Protein AF-A0AAF0E4D0-F1 (afdb_monomer)

Structure (mmCIF, N/CA/C/O backbone):
data_AF-A0AAF0E4D0-F1
#
_entry.id   AF-A0AAF0E4D0-F1
#
loop_
_atom_site.group_PDB
_atom_site.id
_atom_site.type_symbol
_atom_site.label_atom_id
_atom_site.label_alt_id
_atom_site.label_comp_id
_atom_site.label_asym_id
_atom_site.label_entity_id
_atom_site.label_seq_id
_atom_site.pdbx_PDB_ins_code
_atom_site.Cartn_x
_atom_site.Cartn_y
_atom_site.Cartn_z
_atom_site.occupancy
_atom_site.B_iso_or_equiv
_atom_site.auth_seq_id
_atom_site.auth_comp_id
_atom_site.auth_asym_id
_atom_site.auth_atom_id
_atom_site.pdbx_PDB_model_num
ATOM 1 N N . MET A 1 1 ? 5.488 11.314 -2.718 1.00 87.06 1 MET A N 1
ATOM 2 C CA . MET A 1 1 ? 5.970 10.887 -4.043 1.00 87.06 1 MET A CA 1
ATOM 3 C C . MET A 1 1 ? 6.006 12.064 -5.004 1.00 87.06 1 MET A C 1
ATOM 5 O O . MET A 1 1 ? 7.105 12.526 -5.217 1.00 87.06 1 MET A O 1
ATOM 9 N N . ILE A 1 2 ? 4.874 12.606 -5.485 1.00 88.94 2 ILE A N 1
ATOM 10 C CA . ILE A 1 2 ? 4.859 13.725 -6.463 1.00 88.94 2 ILE A CA 1
ATOM 11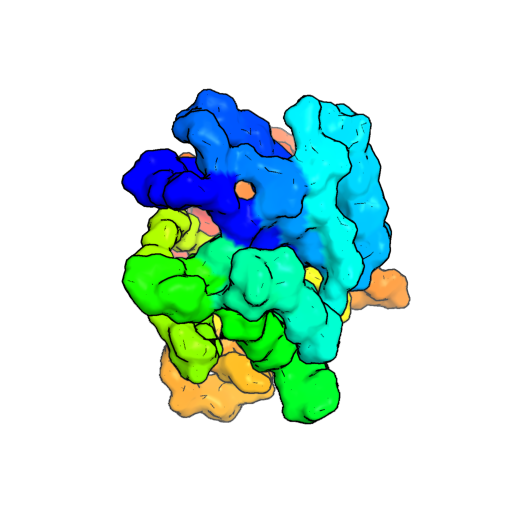 C C . ILE A 1 2 ? 5.767 14.893 -6.048 1.00 88.94 2 ILE A C 1
ATOM 13 O O . ILE A 1 2 ? 6.696 15.193 -6.776 1.00 88.94 2 ILE A O 1
ATOM 17 N N . ALA A 1 3 ? 5.558 15.479 -4.861 1.00 85.44 3 ALA A N 1
ATOM 18 C CA . ALA A 1 3 ? 6.371 16.607 -4.385 1.00 85.44 3 ALA A CA 1
ATOM 19 C C . ALA A 1 3 ? 7.882 16.310 -4.404 1.00 85.44 3 ALA A C 1
ATOM 21 O O . ALA A 1 3 ? 8.651 17.084 -4.946 1.00 85.44 3 ALA A O 1
ATOM 22 N N . TYR A 1 4 ? 8.282 15.133 -3.913 1.00 87.88 4 TYR A N 1
ATOM 23 C CA . TYR A 1 4 ? 9.683 14.711 -3.941 1.00 87.88 4 TYR A CA 1
ATOM 24 C C . TYR A 1 4 ? 10.212 14.507 -5.367 1.00 87.88 4 TYR A C 1
ATOM 26 O O . TYR A 1 4 ? 11.358 14.820 -5.633 1.00 87.88 4 TYR A O 1
ATOM 34 N N . LEU A 1 5 ? 9.402 13.977 -6.293 1.00 90.19 5 LEU A N 1
ATOM 35 C CA . LEU A 1 5 ? 9.815 13.837 -7.695 1.00 90.19 5 LEU A CA 1
ATOM 36 C C . LEU A 1 5 ? 10.023 15.199 -8.363 1.00 90.19 5 LEU A C 1
ATOM 38 O O . LEU A 1 5 ? 10.951 15.333 -9.148 1.00 90.19 5 LEU A O 1
ATOM 42 N N . VAL A 1 6 ? 9.176 16.185 -8.059 1.00 89.12 6 VAL A N 1
ATOM 43 C CA . VAL A 1 6 ? 9.329 17.559 -8.560 1.00 89.12 6 VAL A CA 1
ATOM 44 C C . VAL A 1 6 ? 10.619 18.169 -8.013 1.00 89.12 6 VAL A C 1
ATOM 46 O O . VAL A 1 6 ? 11.460 18.575 -8.804 1.00 89.12 6 VAL A O 1
ATOM 49 N N . GLU A 1 7 ? 10.827 18.121 -6.693 1.00 87.31 7 GLU A N 1
ATOM 50 C CA . GLU A 1 7 ? 12.069 18.581 -6.049 1.00 87.31 7 GLU A CA 1
ATOM 51 C C . GLU A 1 7 ? 13.303 17.881 -6.645 1.00 87.31 7 GLU A C 1
ATOM 53 O O . GLU A 1 7 ? 14.265 18.534 -7.034 1.00 87.31 7 GLU A O 1
ATOM 58 N N . PHE A 1 8 ? 13.253 16.557 -6.815 1.00 89.06 8 PHE A N 1
ATOM 59 C CA . PHE A 1 8 ? 14.342 15.771 -7.398 1.00 89.06 8 PHE A CA 1
ATOM 60 C C . PHE A 1 8 ? 14.678 16.190 -8.839 1.00 89.06 8 PHE A C 1
ATOM 62 O O . PHE A 1 8 ? 15.848 16.334 -9.187 1.00 89.06 8 PHE A O 1
ATOM 69 N N . LEU A 1 9 ? 13.662 16.398 -9.683 1.00 90.00 9 LEU A N 1
ATOM 70 C CA . LEU A 1 9 ? 13.853 16.827 -11.073 1.00 90.00 9 LEU A CA 1
ATOM 71 C C . LEU A 1 9 ? 14.333 18.280 -11.187 1.00 90.00 9 LEU A C 1
ATOM 73 O O . LEU A 1 9 ? 14.947 18.636 -12.194 1.00 90.00 9 LEU A O 1
ATOM 77 N N . GLU A 1 10 ? 14.040 19.113 -10.189 1.00 87.31 10 GLU A N 1
ATOM 78 C CA . GLU A 1 10 ? 14.533 20.486 -10.099 1.00 87.31 10 GLU A CA 1
ATOM 79 C C . GLU A 1 10 ? 15.998 20.534 -9.636 1.00 87.31 10 GLU A C 1
ATOM 81 O O . GLU A 1 10 ? 16.810 21.239 -10.238 1.00 87.31 10 GLU A O 1
ATOM 86 N N . GLU A 1 11 ? 16.349 19.768 -8.598 1.00 86.25 11 GLU A N 1
ATOM 87 C CA . GLU A 1 11 ? 17.686 19.759 -7.991 1.00 86.25 11 GLU A CA 1
ATOM 88 C C . GLU A 1 11 ? 18.736 19.027 -8.844 1.00 86.25 11 GLU A C 1
ATOM 90 O O . GLU A 1 11 ? 19.881 19.479 -8.924 1.00 86.25 11 GLU A O 1
ATOM 95 N N . ASP A 1 12 ? 18.359 17.925 -9.505 1.00 81.81 12 ASP A N 1
ATOM 96 C CA . ASP A 1 12 ? 19.233 17.136 -10.384 1.00 81.81 12 ASP A CA 1
ATOM 97 C C . ASP A 1 12 ? 18.627 16.988 -11.796 1.00 81.81 12 ASP A C 1
ATOM 99 O O . ASP A 1 12 ? 18.133 15.919 -12.183 1.00 81.81 12 ASP A O 1
ATOM 103 N N . PRO A 1 13 ? 18.655 18.048 -12.624 1.00 82.31 13 PRO A N 1
ATOM 104 C CA . PRO A 1 13 ? 18.040 18.011 -13.941 1.00 82.31 13 PRO A CA 1
ATOM 105 C C . PRO A 1 13 ? 18.711 16.980 -14.861 1.00 82.31 13 PRO A C 1
ATOM 107 O O . PRO A 1 13 ? 19.935 16.798 -14.904 1.00 82.31 13 PRO A O 1
ATOM 110 N N . PHE A 1 14 ? 17.894 16.284 -15.648 1.00 87.19 14 PHE A N 1
ATOM 111 C CA . PHE A 1 14 ? 18.386 15.419 -16.716 1.00 87.19 14 PHE A CA 1
ATOM 112 C C . PHE A 1 14 ? 18.788 16.243 -17.942 1.00 87.19 14 PHE A C 1
ATOM 114 O O . PHE A 1 14 ? 18.183 17.266 -18.248 1.00 87.19 14 PHE A O 1
ATOM 121 N N . GLN A 1 15 ? 19.801 15.780 -18.687 1.00 85.25 15 GLN A N 1
ATOM 122 C CA . GLN A 1 15 ? 20.192 16.420 -19.957 1.00 85.25 15 GLN A CA 1
ATOM 123 C C . GLN A 1 15 ? 19.061 16.388 -21.000 1.00 85.25 15 GLN A C 1
ATOM 125 O O . GLN A 1 15 ? 19.011 17.230 -21.892 1.00 85.25 15 GLN A O 1
ATOM 130 N N . GLN A 1 16 ? 18.179 15.395 -20.901 1.00 88.50 16 GLN A N 1
ATOM 131 C CA . GLN A 1 16 ? 16.930 15.264 -21.647 1.00 88.50 16 GLN A CA 1
ATOM 132 C C . GLN A 1 16 ? 15.857 14.767 -20.683 1.00 88.50 16 GLN A C 1
ATOM 134 O O . GLN A 1 16 ? 16.208 14.051 -19.749 1.00 88.50 16 GLN A O 1
ATOM 139 N N . ALA A 1 17 ? 14.579 15.057 -20.937 1.00 92.50 17 ALA A N 1
ATOM 140 C CA . ALA A 1 17 ? 13.484 14.549 -20.112 1.00 92.50 17 ALA A CA 1
ATOM 141 C C . ALA A 1 17 ? 13.640 13.036 -19.822 1.00 92.50 17 ALA A C 1
ATOM 143 O O . ALA A 1 17 ? 13.844 12.256 -20.761 1.00 92.50 17 ALA A O 1
ATOM 144 N N . PRO A 1 18 ? 13.574 12.596 -18.556 1.00 95.38 18 PRO A N 1
ATOM 145 C CA . PRO A 1 18 ? 13.736 11.190 -18.212 1.00 95.38 18 PRO A CA 1
ATOM 146 C C . PRO A 1 18 ? 12.533 10.361 -18.673 1.00 95.38 18 PRO A C 1
ATOM 148 O O . PRO A 1 18 ? 11.410 10.861 -18.767 1.00 95.38 18 PRO A O 1
ATOM 151 N N . TYR A 1 19 ? 12.754 9.069 -18.912 1.00 97.50 19 TYR A N 1
ATOM 152 C CA . TYR A 1 19 ? 11.667 8.098 -19.045 1.00 97.50 19 TYR A CA 1
ATOM 153 C C . TYR A 1 19 ? 11.135 7.717 -17.662 1.00 97.50 19 TYR A C 1
ATOM 155 O O . TYR A 1 19 ? 11.867 7.144 -16.850 1.00 97.50 19 TYR A O 1
ATOM 163 N N . VAL A 1 20 ? 9.855 7.999 -17.409 1.00 97.94 20 VAL A N 1
ATOM 164 C CA . VAL A 1 20 ? 9.193 7.750 -16.120 1.00 97.94 20 VAL A CA 1
ATOM 165 C C . VAL A 1 20 ? 8.106 6.692 -16.279 1.00 97.94 20 VAL A C 1
ATOM 167 O O . VAL A 1 20 ? 7.216 6.826 -17.119 1.00 97.94 20 VAL A O 1
ATOM 170 N N . LEU A 1 21 ? 8.159 5.658 -15.441 1.00 98.62 21 LEU A N 1
ATOM 171 C CA . LEU A 1 21 ? 7.219 4.541 -15.426 1.00 98.62 21 LEU A CA 1
ATOM 172 C C . LEU A 1 21 ? 6.425 4.503 -14.114 1.00 98.62 21 LEU A C 1
ATOM 174 O O . LEU A 1 21 ? 7.020 4.371 -13.052 1.00 98.62 21 LEU A O 1
ATOM 178 N N . ASP A 1 22 ? 5.093 4.552 -14.170 1.00 98.50 22 ASP A N 1
ATOM 179 C CA . ASP A 1 22 ? 4.195 4.358 -13.017 1.00 98.50 22 ASP A CA 1
ATOM 180 C C . ASP A 1 22 ? 3.635 2.927 -13.016 1.00 98.50 22 ASP A C 1
ATOM 182 O O . ASP A 1 22 ? 2.825 2.557 -13.874 1.00 98.50 22 ASP A O 1
ATOM 186 N N . LEU A 1 23 ? 4.077 2.111 -12.056 1.00 98.31 23 LEU A N 1
ATOM 187 C CA . LEU A 1 23 ? 3.654 0.721 -11.895 1.00 98.31 23 LEU A CA 1
ATOM 188 C C . LEU A 1 23 ? 2.315 0.645 -11.160 1.00 98.31 23 LEU A C 1
ATOM 190 O O . LEU A 1 23 ? 2.194 1.127 -10.035 1.00 98.31 23 LEU A O 1
ATOM 194 N N . GLY A 1 24 ? 1.328 -0.029 -11.758 1.00 96.06 24 GLY A N 1
ATOM 195 C CA . GLY A 1 24 ? -0.046 -0.088 -11.241 1.00 96.06 24 GLY A CA 1
ATOM 196 C C . GLY A 1 24 ? -0.682 1.298 -11.214 1.00 96.06 24 GLY A C 1
ATOM 197 O O . GLY A 1 24 ? -1.141 1.780 -10.177 1.00 96.06 24 GLY A O 1
ATOM 198 N N . THR A 1 25 ? -0.663 1.957 -12.372 1.00 96.38 25 THR A N 1
ATOM 199 C CA . THR A 1 25 ? -0.999 3.377 -12.507 1.00 96.38 25 THR A CA 1
ATOM 200 C C . THR A 1 25 ? -2.436 3.711 -12.091 1.00 96.38 25 THR A C 1
ATOM 202 O O . THR A 1 25 ? -2.720 4.840 -11.668 1.00 96.38 25 THR A O 1
ATOM 205 N N . GLY A 1 26 ? -3.351 2.734 -12.147 1.00 94.12 26 GLY A N 1
ATOM 206 C CA . GLY A 1 26 ? -4.746 2.882 -11.754 1.00 94.12 26 GLY A CA 1
ATOM 207 C C . GLY A 1 26 ? -5.491 3.890 -12.626 1.00 94.12 26 GLY A C 1
ATOM 208 O O . GLY A 1 26 ? -6.079 3.534 -13.637 1.00 94.12 26 GLY A O 1
ATOM 209 N N . ASN A 1 27 ? -5.501 5.154 -12.208 1.00 93.88 27 ASN A N 1
ATOM 210 C CA . ASN A 1 27 ? -6.178 6.254 -12.900 1.00 93.88 27 ASN A CA 1
ATOM 211 C C . ASN A 1 27 ? -5.209 7.278 -13.519 1.00 93.88 27 ASN A C 1
ATOM 213 O O . ASN A 1 27 ? -5.634 8.385 -13.850 1.00 93.88 27 ASN A O 1
ATOM 217 N N . GLY A 1 28 ? -3.910 6.970 -13.587 1.00 94.81 28 GLY A N 1
ATOM 218 C CA . GLY A 1 28 ? -2.895 7.847 -14.177 1.00 94.81 28 GLY A CA 1
ATOM 219 C C . GLY A 1 28 ? -2.498 9.052 -13.321 1.00 94.81 28 GLY A C 1
ATOM 220 O O . GLY A 1 28 ? -1.678 9.861 -13.744 1.00 94.81 28 GLY A O 1
ATOM 221 N N . HIS A 1 29 ? -3.041 9.194 -12.105 1.00 94.69 29 HIS A N 1
ATOM 222 C CA . HIS A 1 29 ? -2.902 10.420 -11.310 1.00 94.69 29 HIS A CA 1
ATOM 223 C C . HIS A 1 29 ? -1.453 10.852 -11.047 1.00 94.69 29 HIS A C 1
ATOM 225 O O . HIS A 1 29 ? -1.199 12.050 -10.996 1.00 94.69 29 HIS A O 1
ATOM 231 N N . LEU A 1 30 ? -0.514 9.908 -10.877 1.00 95.25 30 LEU A N 1
ATOM 232 C CA . LEU A 1 30 ? 0.892 10.261 -10.632 1.00 95.25 30 LEU A CA 1
ATOM 233 C C . LEU A 1 30 ? 1.475 11.024 -11.824 1.00 95.25 30 LEU A C 1
ATOM 235 O O . LEU A 1 30 ? 2.066 12.082 -11.637 1.00 95.25 30 LEU A O 1
ATOM 239 N N . LEU A 1 31 ? 1.279 10.486 -13.028 1.00 96.38 31 LEU A N 1
ATOM 240 C CA . LEU A 1 31 ? 1.843 11.027 -14.260 1.00 96.38 31 LEU A CA 1
ATOM 241 C C . LEU A 1 31 ? 1.168 12.338 -14.657 1.00 96.38 31 LEU A C 1
ATOM 243 O O . LEU A 1 31 ? 1.858 13.272 -15.045 1.00 96.38 31 LEU A O 1
ATOM 247 N N . PHE A 1 32 ? -0.156 12.441 -14.494 1.00 95.25 32 PHE A N 1
ATOM 248 C CA . PHE A 1 32 ? -0.864 13.701 -14.738 1.00 95.25 32 PHE A CA 1
ATOM 249 C C . PHE A 1 32 ? -0.417 14.800 -13.777 1.00 95.25 32 PHE A C 1
ATOM 251 O O . PHE A 1 32 ? -0.121 15.898 -14.221 1.00 95.25 32 PHE A O 1
ATOM 258 N N . ALA A 1 33 ? -0.288 14.498 -12.482 1.00 93.12 33 ALA A N 1
ATOM 259 C CA . ALA A 1 33 ? 0.174 15.486 -11.512 1.00 93.12 33 ALA A CA 1
ATOM 260 C C . ALA A 1 33 ? 1.634 15.904 -11.753 1.00 93.12 33 ALA A C 1
ATOM 262 O O . ALA A 1 33 ? 1.972 17.067 -11.563 1.00 93.12 33 ALA A O 1
ATOM 263 N N . LEU A 1 34 ? 2.497 14.975 -12.181 1.00 92.56 34 LEU A N 1
ATOM 264 C CA . LEU A 1 34 ? 3.871 15.300 -12.568 1.00 92.56 34 LEU A CA 1
ATOM 265 C C . LEU A 1 34 ? 3.907 16.204 -13.808 1.00 92.56 34 LEU A C 1
ATOM 267 O O . LEU A 1 34 ? 4.723 17.116 -13.877 1.00 92.56 34 LEU A O 1
ATOM 271 N N . LEU A 1 35 ? 3.017 15.961 -14.773 1.00 92.50 35 LEU A N 1
ATOM 272 C CA . LEU A 1 35 ? 2.920 16.776 -15.975 1.00 92.50 35 LEU A CA 1
ATOM 2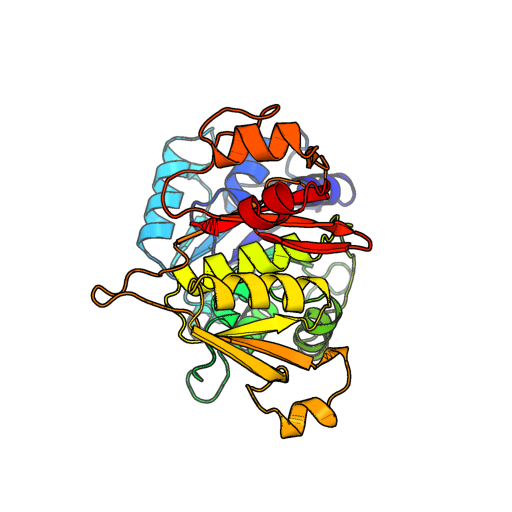73 C C . LEU A 1 35 ? 2.351 18.172 -15.688 1.00 92.50 35 LEU A C 1
ATOM 275 O O . LEU A 1 35 ? 2.853 19.139 -16.241 1.00 92.50 35 LEU A O 1
ATOM 279 N N . GLU A 1 36 ? 1.352 18.286 -14.816 1.00 90.00 36 GLU A N 1
ATOM 280 C CA . GLU A 1 36 ? 0.806 19.569 -14.343 1.00 90.00 36 GLU A CA 1
ATOM 281 C C . GLU A 1 36 ? 1.880 20.381 -13.600 1.00 90.00 36 GLU A C 1
ATOM 283 O O . GLU A 1 36 ? 2.045 21.573 -13.840 1.00 90.00 36 GLU A O 1
ATOM 288 N N . ALA A 1 37 ? 2.700 19.718 -12.777 1.00 87.38 37 ALA A N 1
ATOM 289 C CA . ALA A 1 37 ? 3.812 20.351 -12.068 1.00 87.38 37 ALA A CA 1
ATOM 290 C C . ALA A 1 37 ? 4.982 20.776 -12.980 1.00 87.38 37 ALA A C 1
ATOM 292 O O . ALA A 1 37 ? 5.922 21.412 -12.506 1.00 87.38 37 ALA A O 1
ATOM 293 N N . ARG A 1 38 ? 4.954 20.470 -14.288 1.00 85.25 38 ARG A N 1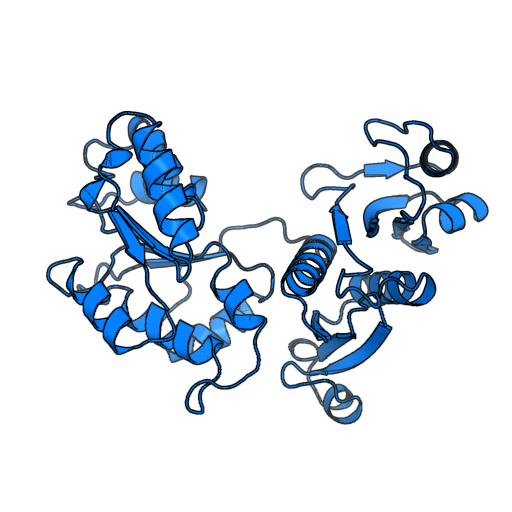
ATOM 294 C CA . ARG A 1 38 ? 6.040 20.844 -15.215 1.00 85.25 38 ARG A CA 1
ATOM 295 C C . ARG A 1 38 ? 6.255 22.354 -15.318 1.00 85.25 38 ARG A C 1
ATOM 297 O O . ARG A 1 38 ? 7.337 22.765 -15.716 1.00 85.25 38 ARG A O 1
ATOM 304 N N . GLU A 1 39 ? 5.239 23.165 -15.011 1.00 83.00 39 GLU A N 1
ATOM 305 C CA . GLU A 1 39 ? 5.347 24.631 -15.016 1.00 83.00 39 GLU A CA 1
ATOM 306 C C . GLU A 1 39 ? 6.300 25.154 -13.932 1.00 83.00 39 GLU A C 1
ATOM 308 O O . GLU A 1 39 ? 6.867 26.235 -14.079 1.00 83.00 39 GLU A O 1
ATOM 313 N N . GLU A 1 40 ? 6.495 24.376 -12.866 1.00 81.25 40 GLU A N 1
ATOM 314 C CA . GLU A 1 40 ? 7.413 24.678 -11.764 1.00 81.25 40 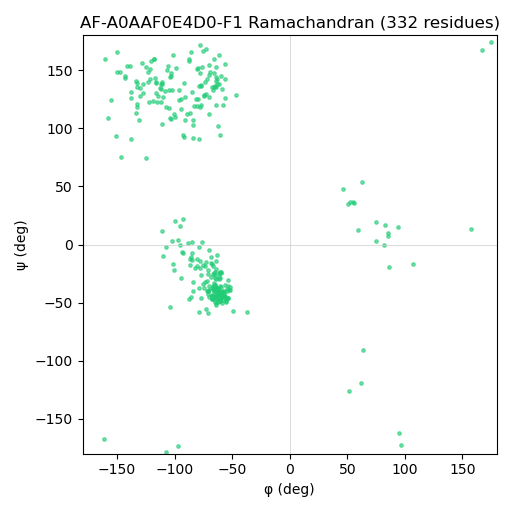GLU A CA 1
ATOM 315 C C . GLU A 1 40 ? 8.849 24.210 -12.069 1.00 81.25 40 GLU A C 1
ATOM 317 O O . GLU A 1 40 ? 9.783 24.585 -11.367 1.00 81.25 40 GLU A O 1
ATOM 322 N N . LEU A 1 41 ? 9.044 23.423 -13.133 1.00 83.94 41 LEU A N 1
ATOM 323 C CA . LEU A 1 41 ? 10.321 22.813 -13.493 1.00 83.94 41 LEU A CA 1
ATOM 324 C C . LEU A 1 41 ? 11.033 23.559 -14.628 1.00 83.94 41 LEU A C 1
ATOM 326 O O . LEU A 1 41 ? 10.451 24.325 -15.400 1.00 83.94 41 LEU A O 1
ATOM 330 N N . SER A 1 42 ? 12.332 23.288 -14.770 1.00 82.25 42 SER A N 1
ATOM 331 C CA . SER A 1 42 ? 13.099 23.768 -15.920 1.00 82.25 42 SER A CA 1
ATOM 332 C C . SER A 1 42 ? 12.521 23.243 -17.246 1.00 82.25 42 SER A C 1
ATOM 334 O O . SER A 1 42 ? 12.006 22.126 -17.340 1.00 82.25 42 SER A O 1
ATOM 336 N N . SER A 1 43 ? 12.590 24.068 -18.296 1.00 82.50 43 SER A N 1
ATOM 337 C CA . SER A 1 43 ? 12.060 23.708 -19.618 1.00 82.50 43 SER A CA 1
ATOM 338 C C . SER A 1 43 ? 12.682 22.403 -20.126 1.00 82.50 43 SER A C 1
ATOM 340 O O . SER A 1 43 ? 13.905 22.286 -20.200 1.00 82.50 43 SER A O 1
ATOM 342 N N . GLY A 1 44 ? 11.838 21.432 -20.487 1.00 83.44 44 GLY A N 1
ATOM 343 C CA . GLY A 1 44 ? 12.270 20.108 -20.945 1.00 83.44 44 GLY A CA 1
ATOM 344 C C . GLY A 1 44 ? 12.543 19.090 -19.831 1.00 83.44 44 GLY A C 1
ATOM 345 O O . GLY A 1 44 ? 13.007 17.995 -20.136 1.00 83.44 44 GLY A O 1
ATOM 346 N N . ALA A 1 45 ? 12.240 19.400 -18.565 1.00 88.50 45 ALA A N 1
ATOM 347 C CA . ALA A 1 45 ? 12.385 18.450 -17.458 1.00 88.50 45 ALA A CA 1
ATOM 348 C C . ALA A 1 45 ? 11.390 17.276 -17.525 1.00 88.50 45 ALA A C 1
ATOM 350 O O . ALA A 1 45 ? 11.690 16.191 -17.035 1.00 88.50 45 ALA A O 1
ATOM 351 N N . VAL A 1 46 ? 10.215 17.476 -18.135 1.00 92.50 46 VAL A N 1
ATOM 352 C CA . VAL A 1 46 ? 9.159 16.459 -18.263 1.00 92.50 46 VAL A CA 1
ATOM 353 C C . VAL A 1 46 ? 8.557 16.503 -19.669 1.00 92.50 46 VAL A C 1
ATOM 355 O O . VAL A 1 46 ? 8.071 17.543 -20.112 1.00 92.50 46 VAL A O 1
ATOM 358 N N . GLU A 1 4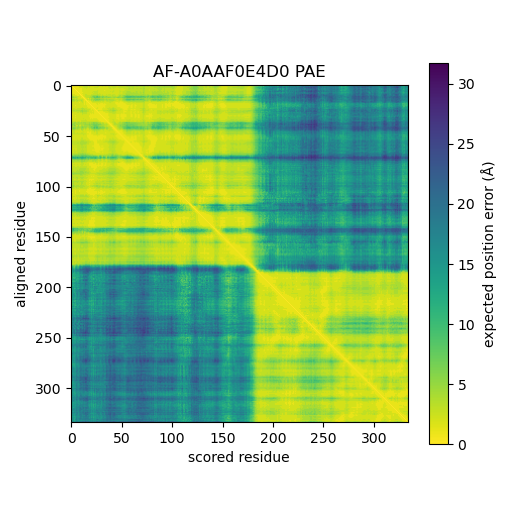7 ? 8.543 15.358 -20.355 1.00 94.19 47 GLU A N 1
ATOM 359 C CA . GLU A 1 47 ? 7.924 15.182 -21.676 1.00 94.19 47 GLU A CA 1
ATOM 360 C C . GLU A 1 47 ? 6.799 14.137 -21.598 1.00 94.19 47 GLU A C 1
ATOM 362 O O . GLU A 1 47 ? 7.079 12.998 -21.212 1.00 94.19 47 GLU A O 1
ATOM 367 N N . PRO A 1 48 ? 5.549 14.459 -21.995 1.00 94.69 48 PRO A N 1
ATOM 368 C CA . PRO A 1 48 ? 4.422 13.528 -21.908 1.00 94.69 48 PRO A CA 1
ATOM 369 C C . PRO A 1 48 ? 4.676 12.159 -22.547 1.00 94.69 48 PRO A C 1
ATOM 371 O O . PRO A 1 48 ? 4.293 11.138 -21.988 1.00 94.69 48 PRO A O 1
ATOM 374 N N . GLN A 1 49 ? 5.358 12.121 -23.695 1.00 94.38 49 GLN A N 1
ATOM 375 C CA . GLN A 1 49 ? 5.596 10.890 -24.455 1.00 94.38 49 GLN A CA 1
ATOM 376 C C . GLN A 1 49 ? 6.625 9.968 -23.784 1.00 94.38 49 GLN A C 1
ATOM 378 O O . GLN A 1 49 ? 6.719 8.794 -24.140 1.00 94.38 49 GLN A O 1
ATOM 383 N N . ARG A 1 50 ? 7.390 10.485 -22.813 1.00 96.69 50 ARG A N 1
ATOM 384 C CA . ARG A 1 50 ? 8.321 9.713 -21.978 1.00 96.69 50 ARG A CA 1
ATOM 385 C C . ARG A 1 50 ? 7.697 9.279 -20.647 1.00 96.69 50 ARG A C 1
ATOM 387 O O . ARG A 1 50 ? 8.355 8.600 -19.861 1.00 96.69 50 ARG A O 1
ATOM 394 N N . LEU A 1 51 ? 6.433 9.634 -20.400 1.00 97.69 51 LEU A N 1
ATOM 395 C CA . LEU A 1 51 ? 5.652 9.175 -19.256 1.00 97.69 51 LEU A CA 1
ATOM 396 C C . LEU A 1 51 ? 4.827 7.952 -19.659 1.00 97.69 51 LEU A C 1
ATOM 398 O O . LEU A 1 51 ? 4.036 8.008 -20.603 1.00 97.69 51 LEU A O 1
ATOM 402 N N . CYS A 1 52 ? 4.980 6.855 -18.921 1.00 98.50 52 CYS A N 1
ATOM 403 C CA . CYS A 1 52 ? 4.236 5.626 -19.157 1.00 98.50 52 CYS A CA 1
ATOM 404 C C . CYS A 1 52 ? 3.595 5.104 -17.875 1.00 98.50 52 CYS A C 1
ATOM 406 O O . CYS A 1 52 ? 4.263 4.933 -16.859 1.00 98.50 52 CYS A O 1
ATOM 408 N N . GLY A 1 53 ? 2.295 4.832 -17.917 1.00 98.44 53 GLY A N 1
ATOM 409 C CA . GLY A 1 53 ? 1.570 4.164 -16.843 1.00 98.44 53 GLY A CA 1
ATOM 410 C C . GLY A 1 53 ? 1.189 2.750 -17.252 1.00 98.44 53 GLY A C 1
ATOM 411 O O . GLY A 1 53 ? 0.628 2.541 -18.330 1.00 98.44 53 GLY A O 1
ATOM 412 N N . VAL A 1 54 ? 1.453 1.775 -16.384 1.00 98.50 54 VAL A N 1
ATOM 413 C CA . VAL A 1 54 ? 1.096 0.374 -16.640 1.00 98.50 54 VAL A CA 1
ATOM 414 C C . VAL A 1 54 ? 0.178 -0.184 -15.571 1.00 98.50 54 VAL A C 1
ATOM 416 O O . VAL A 1 54 ? 0.311 0.137 -14.393 1.00 98.50 54 VAL A O 1
ATOM 419 N N . ASP A 1 55 ? -0.770 -1.022 -15.972 1.00 97.94 55 ASP A N 1
ATOM 420 C CA . ASP A 1 55 ? -1.712 -1.687 -15.072 1.00 97.94 55 ASP A CA 1
ATOM 421 C C . ASP A 1 55 ? -2.128 -3.036 -15.665 1.00 97.94 55 ASP A C 1
ATOM 423 O O . ASP A 1 55 ? -2.207 -3.179 -16.883 1.00 97.94 55 ASP A O 1
ATOM 427 N N . TYR A 1 56 ? -2.422 -4.020 -14.818 1.00 94.94 56 TYR A N 1
ATOM 428 C CA . TYR A 1 56 ? -2.903 -5.326 -15.278 1.00 94.94 56 TYR A CA 1
ATOM 429 C C . TYR A 1 56 ? -4.375 -5.280 -15.719 1.00 94.94 56 TYR A C 1
ATOM 431 O O . TYR A 1 56 ? -4.855 -6.208 -16.362 1.00 94.94 56 TYR A O 1
ATOM 439 N N . SER A 1 57 ? -5.117 -4.243 -15.316 1.00 96.00 57 SER A N 1
ATOM 440 C CA . SER A 1 57 ? -6.543 -4.082 -15.584 1.00 96.00 57 SER A CA 1
ATOM 441 C C . SER A 1 57 ? -6.775 -3.240 -16.846 1.00 96.00 57 SER A C 1
ATOM 443 O O . SER A 1 57 ? -6.495 -2.035 -16.830 1.00 96.00 57 SER A O 1
ATOM 445 N N . PRO A 1 58 ? -7.389 -3.804 -17.907 1.00 96.62 58 PRO A N 1
ATOM 446 C CA . PRO A 1 58 ? -7.770 -3.042 -19.099 1.00 96.62 58 PRO A CA 1
ATOM 447 C C . PRO A 1 58 ? -8.646 -1.828 -18.765 1.00 96.62 58 PRO A C 1
ATOM 449 O O . PRO A 1 58 ? -8.452 -0.742 -19.307 1.00 96.62 58 PRO A O 1
ATOM 452 N N . ALA A 1 59 ? -9.557 -1.977 -17.797 1.00 97.19 59 ALA A N 1
ATOM 453 C CA . ALA A 1 59 ? -10.442 -0.903 -17.354 1.00 97.19 59 ALA A CA 1
ATOM 454 C C . ALA A 1 59 ? -9.680 0.266 -16.700 1.00 97.19 59 ALA A C 1
ATOM 456 O O . ALA A 1 59 ? -10.069 1.421 -16.865 1.00 97.19 59 ALA A O 1
ATOM 457 N N . SER A 1 60 ? -8.585 -0.012 -15.981 1.00 96.19 60 SER A N 1
ATOM 458 C CA . SER A 1 60 ? -7.712 1.028 -15.410 1.00 96.19 60 SER A CA 1
ATOM 459 C C . SER A 1 60 ? -7.013 1.825 -16.517 1.00 96.19 60 SER A C 1
ATOM 461 O O . SER A 1 60 ? -6.925 3.054 -16.463 1.00 96.19 60 SER A O 1
ATOM 463 N N . ILE A 1 61 ? -6.571 1.135 -17.571 1.00 98.12 61 ILE A N 1
ATOM 464 C CA . ILE A 1 61 ? -5.931 1.754 -18.735 1.00 98.12 61 ILE A CA 1
ATOM 465 C C . ILE A 1 61 ? -6.921 2.609 -19.530 1.00 98.12 61 ILE A C 1
ATOM 467 O O . ILE A 1 61 ? -6.603 3.743 -19.891 1.00 98.12 61 ILE A O 1
ATOM 471 N N . GLU A 1 62 ? -8.134 2.111 -19.767 1.00 97.62 62 GLU A N 1
ATOM 472 C CA . GLU A 1 62 ? -9.207 2.881 -20.404 1.00 97.62 62 GLU A CA 1
ATOM 473 C C . GLU A 1 62 ? -9.566 4.131 -19.596 1.00 97.62 62 GLU A C 1
ATOM 475 O O . GLU A 1 62 ? -9.643 5.225 -20.159 1.00 97.62 62 GLU A O 1
ATOM 480 N N . LEU A 1 63 ? -9.715 3.993 -18.274 1.00 96.81 63 LEU A N 1
ATOM 481 C CA . LEU A 1 63 ? -9.972 5.116 -17.376 1.00 96.81 63 LEU A CA 1
ATOM 482 C C . LEU A 1 63 ? -8.854 6.161 -17.440 1.00 96.81 63 LEU A C 1
ATOM 484 O O . LEU A 1 63 ? -9.141 7.351 -17.549 1.00 96.81 63 LEU A O 1
ATOM 488 N N . SER A 1 64 ? -7.592 5.732 -17.396 1.00 97.12 64 SER A N 1
ATOM 489 C CA . SER A 1 64 ? -6.443 6.641 -17.455 1.00 97.12 64 SER A CA 1
ATOM 490 C C . SER A 1 64 ? -6.420 7.424 -18.771 1.00 97.12 64 SER A C 1
ATOM 492 O O . SER A 1 64 ? -6.300 8.647 -18.752 1.00 97.12 64 SER A O 1
ATOM 494 N N . ARG A 1 65 ? -6.650 6.758 -19.912 1.00 96.94 65 ARG A N 1
ATOM 495 C CA . ARG A 1 65 ? -6.751 7.425 -21.224 1.00 96.94 65 ARG A CA 1
ATOM 496 C C . ARG A 1 65 ? -7.931 8.398 -21.296 1.00 96.94 65 ARG A C 1
ATOM 498 O O . ARG A 1 65 ? -7.780 9.498 -21.819 1.00 96.94 65 ARG A O 1
ATOM 505 N N . ALA A 1 66 ? -9.089 8.020 -20.755 1.00 96.19 66 ALA A N 1
ATOM 506 C CA . ALA A 1 66 ? -10.270 8.880 -20.722 1.00 96.19 66 ALA A CA 1
ATOM 507 C C . ALA A 1 66 ? -10.050 10.138 -19.866 1.00 96.19 66 ALA A C 1
ATOM 509 O O . ALA A 1 66 ? -10.465 11.223 -20.267 1.00 96.19 66 ALA A O 1
ATOM 510 N N . ILE A 1 67 ? -9.371 10.006 -18.720 1.00 95.12 67 ILE A N 1
ATOM 511 C CA . ILE A 1 67 ? -8.971 11.147 -17.885 1.00 95.12 67 ILE A CA 1
ATOM 512 C C . ILE A 1 67 ? -7.982 12.031 -18.646 1.00 95.12 67 ILE A C 1
ATOM 514 O O . ILE A 1 67 ? -8.183 13.240 -18.689 1.00 95.12 67 ILE A O 1
ATOM 518 N N . GLY A 1 68 ? -6.959 11.444 -19.279 1.00 94.31 68 GLY A N 1
ATOM 519 C CA . GLY A 1 68 ? -5.961 12.190 -20.050 1.00 94.31 68 GLY A CA 1
ATOM 520 C C . GLY A 1 68 ? -6.582 13.041 -21.160 1.00 94.31 68 GLY A C 1
ATOM 521 O O . GLY A 1 68 ? -6.243 14.209 -21.290 1.00 94.31 68 GLY A O 1
ATOM 522 N N . ALA A 1 69 ? -7.573 12.505 -21.880 1.00 93.44 69 ALA A N 1
ATOM 523 C CA . ALA A 1 69 ? -8.298 13.223 -22.933 1.00 93.44 69 ALA A CA 1
ATOM 524 C C . ALA A 1 69 ? -9.188 14.381 -22.432 1.00 93.44 69 ALA A C 1
ATOM 526 O O . ALA A 1 69 ? -9.647 15.192 -23.234 1.00 93.44 69 ALA A O 1
ATOM 527 N N . GLN A 1 70 ? -9.485 14.434 -21.130 1.00 91.50 70 GLN A N 1
ATOM 528 C CA . GLN A 1 70 ? -10.323 15.466 -20.503 1.00 91.50 70 GLN A CA 1
ATOM 529 C C . GLN A 1 70 ? -9.520 16.454 -19.642 1.00 91.50 70 GLN A C 1
ATOM 531 O O . GLN A 1 70 ? -10.115 17.365 -19.062 1.00 91.50 70 GLN A O 1
ATOM 536 N N . ARG A 1 71 ? -8.202 16.257 -19.512 1.00 88.56 71 ARG A N 1
ATOM 537 C CA . ARG A 1 71 ? -7.299 17.104 -18.721 1.00 88.56 71 ARG A CA 1
ATOM 538 C C . ARG A 1 71 ? -6.582 18.145 -19.588 1.00 88.56 71 ARG A C 1
ATOM 540 O O . ARG A 1 71 ? -6.933 18.355 -20.745 1.00 88.56 71 ARG A O 1
ATOM 547 N N . GLU A 1 72 ? -5.647 18.859 -18.968 1.00 78.50 72 GLU A N 1
ATOM 548 C CA . GLU A 1 72 ? -4.836 19.917 -19.567 1.00 78.50 72 GLU A CA 1
ATOM 549 C C . GLU A 1 72 ? -3.962 19.428 -20.734 1.00 78.50 72 GLU A C 1
ATOM 551 O O . GLU A 1 72 ? -3.706 18.232 -20.898 1.00 78.50 72 GLU A O 1
ATOM 556 N N . GLU A 1 73 ? -3.485 20.384 -21.535 1.00 78.38 73 GLU A N 1
ATOM 557 C CA . GLU A 1 73 ? -2.750 20.149 -22.780 1.00 78.38 73 GLU A CA 1
ATOM 558 C C . GLU A 1 73 ? -1.480 1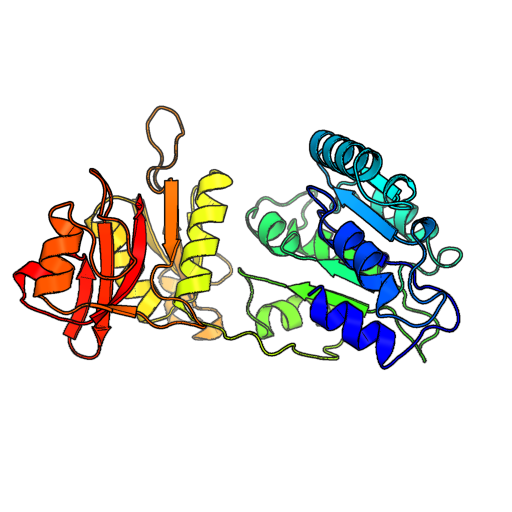9.303 -22.573 1.00 78.38 73 GLU A C 1
ATOM 560 O O . GLU A 1 73 ? -0.544 19.685 -21.859 1.00 78.38 73 GLU A O 1
ATOM 565 N N . GLY A 1 74 ? -1.433 18.150 -23.245 1.00 83.69 74 GLY A N 1
ATOM 566 C CA . GLY A 1 74 ? -0.338 17.186 -23.189 1.00 83.69 74 GLY A CA 1
ATOM 567 C C . GLY A 1 74 ? -0.671 15.920 -22.399 1.00 83.69 74 GLY A C 1
ATOM 568 O O . GLY A 1 74 ? 0.017 14.915 -22.577 1.00 83.69 74 GLY A O 1
ATOM 569 N N . CYS A 1 75 ? -1.722 15.909 -21.571 1.00 90.38 75 CYS A N 1
ATOM 570 C CA . CYS A 1 75 ? -2.127 14.712 -20.821 1.00 90.38 75 CYS A CA 1
ATOM 571 C C . CYS A 1 75 ? -2.569 13.562 -21.740 1.00 90.38 75 CYS A C 1
ATOM 573 O O . CYS A 1 75 ? -2.382 12.391 -21.412 1.00 90.38 75 CYS A O 1
ATOM 575 N N . GLU A 1 76 ? -3.118 13.877 -22.910 1.00 92.12 76 GLU A N 1
ATOM 576 C CA . GLU A 1 76 ? -3.511 12.919 -23.944 1.00 92.12 76 GLU A CA 1
ATOM 577 C C . GLU A 1 76 ? -2.321 12.196 -24.596 1.00 92.12 76 GLU A C 1
ATOM 579 O O . GLU A 1 76 ? -2.504 11.160 -25.235 1.00 92.12 76 GLU A O 1
ATOM 584 N N . GLN A 1 77 ? -1.108 12.730 -24.426 1.00 94.75 77 GLN A N 1
ATOM 585 C CA . GLN A 1 77 ? 0.130 12.185 -24.986 1.00 94.75 77 GLN A CA 1
ATOM 586 C C . GLN A 1 77 ? 0.863 11.251 -24.012 1.00 94.75 77 GLN A C 1
ATOM 588 O O . GLN A 1 77 ? 1.837 10.610 -24.408 1.00 94.75 77 GLN A O 1
ATOM 593 N N . VAL A 1 78 ? 0.391 11.145 -22.762 1.00 97.12 78 VAL A N 1
ATOM 594 C CA . VAL A 1 78 ? 0.900 10.175 -21.784 1.00 97.12 78 VAL A CA 1
ATOM 595 C C . VAL A 1 78 ? 0.558 8.760 -22.240 1.00 97.12 78 VAL A C 1
ATOM 597 O O . VAL A 1 78 ? -0.577 8.451 -22.616 1.00 97.12 78 VAL A O 1
ATOM 600 N N . VAL A 1 79 ? 1.547 7.872 -22.193 1.00 98.00 79 VAL A N 1
ATOM 601 C CA . VAL A 1 79 ? 1.403 6.498 -22.667 1.00 98.00 79 VAL A CA 1
ATOM 602 C C . VAL A 1 79 ? 0.796 5.635 -21.561 1.00 98.00 79 VAL A C 1
ATOM 604 O O . VAL A 1 79 ? 1.265 5.631 -20.430 1.00 98.00 79 VAL A O 1
ATOM 607 N N . PHE A 1 80 ? -0.234 4.852 -21.884 1.00 98.31 80 PHE A N 1
ATOM 608 C CA . PHE A 1 80 ? -0.815 3.879 -20.953 1.00 98.31 80 PHE A CA 1
ATOM 609 C C . PHE A 1 80 ? -0.883 2.496 -21.593 1.00 98.31 80 PHE A C 1
ATOM 611 O O . PHE A 1 80 ? -1.389 2.374 -22.715 1.00 98.31 80 PHE A O 1
ATOM 618 N N . LYS A 1 81 ? -0.394 1.460 -20.901 1.00 98.12 81 LYS A N 1
ATOM 619 C CA . LYS A 1 81 ? -0.309 0.085 -21.424 1.00 98.12 81 LYS A CA 1
ATOM 620 C C . LYS A 1 81 ? -0.813 -0.946 -20.424 1.00 98.12 81 LYS A C 1
ATOM 622 O O . LYS A 1 81 ? -0.541 -0.855 -19.232 1.00 98.12 81 LYS A O 1
ATOM 627 N N . GLU A 1 82 ? -1.525 -1.943 -20.934 1.00 98.00 82 GLU A N 1
ATOM 628 C CA . GLU A 1 82 ? -1.866 -3.122 -20.144 1.00 98.00 82 GLU A CA 1
ATOM 629 C C . GLU A 1 82 ? -0.608 -3.976 -19.947 1.00 98.00 82 GLU A C 1
ATOM 631 O O . GLU A 1 82 ? 0.101 -4.262 -20.913 1.00 98.00 82 GLU A O 1
ATOM 636 N N . LEU A 1 83 ? -0.316 -4.347 -18.702 1.00 97.12 83 LEU A N 1
ATOM 637 C CA . LEU A 1 83 ? 0.839 -5.167 -18.350 1.00 97.12 83 LEU A CA 1
ATOM 638 C C . LEU A 1 83 ? 0.595 -5.923 -17.042 1.00 97.12 83 LEU A C 1
ATOM 640 O O . LEU A 1 83 ? 0.386 -5.316 -15.990 1.00 97.12 83 LEU A O 1
ATOM 644 N N . ASP A 1 84 ? 0.735 -7.247 -17.078 1.00 94.56 84 ASP A N 1
ATOM 645 C CA . ASP A 1 84 ? 0.929 -8.037 -15.863 1.00 94.56 84 ASP A CA 1
ATOM 646 C C . ASP A 1 84 ? 2.425 -8.081 -15.525 1.00 94.56 84 ASP A C 1
ATOM 648 O O . ASP A 1 84 ? 3.217 -8.703 -16.230 1.00 94.56 84 ASP A O 1
ATOM 652 N N . LEU A 1 85 ? 2.822 -7.452 -14.416 1.00 94.19 85 LEU A N 1
ATOM 653 C CA . LEU A 1 85 ? 4.216 -7.434 -13.945 1.00 94.19 85 LEU A CA 1
ATOM 654 C C . LEU A 1 85 ? 4.759 -8.822 -13.572 1.00 94.19 85 LEU A C 1
ATOM 656 O O . LEU A 1 85 ? 5.951 -8.976 -13.323 1.00 94.19 85 LEU A O 1
ATOM 660 N N . ARG A 1 86 ? 3.905 -9.846 -13.521 1.00 90.62 86 ARG A N 1
ATOM 661 C CA . ARG A 1 86 ? 4.313 -11.238 -13.303 1.00 90.62 86 ARG A CA 1
ATOM 662 C C . ARG A 1 86 ? 4.682 -11.947 -14.608 1.00 90.62 86 ARG A C 1
ATOM 664 O O . ARG A 1 86 ? 5.275 -13.024 -14.547 1.00 90.62 86 ARG A O 1
ATOM 671 N N . ASP A 1 87 ? 4.365 -11.357 -15.761 1.00 92.38 87 ASP A N 1
ATOM 672 C CA . ASP A 1 87 ? 4.668 -11.895 -17.085 1.00 92.38 87 ASP A CA 1
ATOM 673 C C . ASP A 1 87 ? 6.006 -11.356 -17.619 1.00 92.38 87 ASP A C 1
ATOM 675 O O . ASP A 1 87 ? 6.098 -10.285 -18.221 1.00 92.38 87 ASP A O 1
ATOM 679 N N . GLN A 1 88 ? 7.075 -12.118 -17.383 1.00 90.50 88 GLN A N 1
ATOM 680 C CA . GLN A 1 88 ? 8.453 -11.715 -17.693 1.00 90.50 88 GLN A CA 1
ATOM 681 C C . GLN A 1 88 ? 8.700 -11.343 -19.172 1.00 90.50 88 GLN A C 1
ATOM 683 O O . GLN A 1 88 ? 9.401 -10.360 -19.410 1.00 90.50 88 GLN A O 1
ATOM 688 N N . PRO A 1 89 ? 8.144 -12.049 -20.180 1.00 94.19 89 PRO A N 1
ATOM 689 C CA . PRO A 1 89 ? 8.258 -11.638 -21.580 1.00 94.19 89 PRO A CA 1
ATOM 690 C C . PRO A 1 89 ? 7.689 -10.242 -21.856 1.00 94.19 89 PRO A C 1
ATOM 692 O O . PRO A 1 89 ? 8.353 -9.436 -22.509 1.00 94.19 89 PRO A O 1
ATOM 695 N N . SER A 1 90 ? 6.499 -9.930 -21.332 1.00 95.62 90 SER A N 1
ATOM 696 C CA . SER A 1 90 ? 5.889 -8.607 -21.510 1.00 95.62 90 SER A CA 1
ATOM 697 C C . SER A 1 90 ? 6.688 -7.514 -20.799 1.00 95.62 90 SER A C 1
ATOM 699 O O . SER A 1 90 ? 6.880 -6.428 -21.347 1.00 95.62 90 SER A O 1
ATOM 701 N N . VAL A 1 91 ? 7.232 -7.814 -19.616 1.00 96.81 91 VAL A N 1
ATOM 702 C CA . VAL A 1 91 ? 8.138 -6.907 -18.895 1.00 96.81 91 VAL A CA 1
ATOM 703 C C . VAL A 1 91 ? 9.412 -6.634 -19.699 1.00 96.81 91 VAL A C 1
ATOM 705 O O . VAL A 1 91 ? 9.815 -5.480 -19.837 1.00 96.81 91 VAL A O 1
ATOM 708 N N . ALA A 1 92 ? 10.027 -7.670 -20.276 1.00 95.19 92 ALA A N 1
ATOM 709 C CA . ALA A 1 92 ? 11.227 -7.525 -21.097 1.00 95.19 92 ALA A CA 1
ATOM 710 C C . ALA A 1 92 ? 10.966 -6.690 -22.361 1.00 95.19 92 ALA A C 1
ATOM 712 O O . ALA A 1 92 ? 11.812 -5.883 -22.740 1.00 95.19 92 ALA A O 1
ATOM 713 N N . HIS A 1 93 ? 9.794 -6.843 -22.987 1.00 96.50 93 HIS A N 1
ATOM 714 C CA . HIS A 1 93 ? 9.383 -5.995 -24.104 1.00 96.50 93 HIS A CA 1
ATOM 715 C C . HIS A 1 93 ? 9.239 -4.530 -23.671 1.00 96.50 93 HIS A C 1
ATOM 717 O O . HIS A 1 93 ? 9.773 -3.645 -24.332 1.00 96.50 93 HIS A O 1
ATOM 723 N N . LEU A 1 94 ? 8.580 -4.256 -22.540 1.00 97.44 94 LEU A N 1
ATOM 724 C CA . LEU A 1 94 ? 8.418 -2.887 -22.042 1.00 97.44 94 LEU A CA 1
ATOM 725 C C . LEU A 1 94 ? 9.760 -2.229 -21.680 1.00 97.44 94 LEU A C 1
ATOM 727 O O . LEU A 1 94 ? 9.951 -1.040 -21.928 1.00 97.44 94 LEU A O 1
ATOM 731 N N . ALA A 1 95 ? 10.707 -2.983 -21.119 1.00 96.25 95 ALA A N 1
ATOM 732 C CA . ALA A 1 95 ? 12.046 -2.474 -20.818 1.00 96.25 95 ALA A CA 1
ATOM 733 C C . ALA A 1 95 ? 12.791 -1.990 -22.080 1.00 96.25 95 ALA A C 1
ATOM 735 O O . ALA A 1 95 ? 13.604 -1.070 -21.998 1.00 96.25 95 ALA A O 1
ATOM 736 N N . GLN A 1 96 ? 12.490 -2.568 -23.252 1.00 95.75 96 GLN A N 1
ATOM 737 C CA . GLN A 1 96 ? 13.125 -2.198 -24.521 1.00 95.75 96 GLN A CA 1
ATOM 738 C C . GLN A 1 96 ? 12.651 -0.851 -25.087 1.00 95.75 96 GLN A C 1
ATOM 740 O O . GLN A 1 96 ? 13.321 -0.271 -25.939 1.00 95.75 96 GLN A O 1
ATOM 745 N N . GLU A 1 97 ? 11.510 -0.343 -24.629 1.00 95.75 97 GLU A N 1
ATOM 746 C CA . GLU A 1 97 ? 10.887 0.854 -25.199 1.00 95.75 97 GLU A CA 1
ATOM 747 C C . GLU A 1 97 ? 11.482 2.169 -24.677 1.00 95.75 97 GLU A C 1
ATOM 749 O O . GLU A 1 97 ? 11.340 3.203 -25.326 1.00 95.75 97 GLU A O 1
ATOM 754 N N . ALA A 1 98 ? 12.159 2.136 -23.527 1.00 94.56 98 ALA A N 1
ATOM 755 C CA . ALA A 1 98 ? 12.785 3.301 -22.908 1.00 94.56 98 ALA A CA 1
ATOM 756 C C . ALA A 1 98 ? 14.305 3.304 -23.126 1.00 94.56 98 ALA A C 1
ATOM 758 O O . ALA A 1 98 ? 14.948 2.251 -23.151 1.00 94.56 98 ALA A O 1
ATOM 759 N N . ASN A 1 99 ? 14.884 4.498 -23.291 1.00 93.19 99 ASN A N 1
ATOM 760 C CA . ASN A 1 99 ? 16.332 4.717 -23.433 1.00 93.19 99 ASN A CA 1
ATOM 761 C C . ASN A 1 99 ? 17.032 3.757 -24.415 1.00 93.19 99 ASN A C 1
ATOM 763 O O . ASN A 1 99 ? 18.051 3.155 -24.084 1.00 93.19 99 ASN A O 1
ATOM 767 N N . ALA A 1 100 ? 16.470 3.575 -25.617 1.00 91.94 100 ALA A N 1
ATOM 768 C CA . ALA A 1 100 ? 16.998 2.649 -26.631 1.00 91.94 100 ALA A CA 1
ATOM 769 C C . ALA A 1 100 ? 17.234 1.217 -26.094 1.00 91.94 100 ALA A C 1
ATOM 771 O O . ALA A 1 100 ? 18.198 0.542 -26.454 1.00 91.94 100 ALA A O 1
ATOM 772 N N . GLY A 1 101 ? 16.347 0.779 -25.203 1.00 92.12 101 GLY A N 1
ATOM 773 C CA . GLY A 1 101 ? 16.348 -0.528 -24.562 1.00 92.12 101 GLY A CA 1
ATOM 774 C C . GLY A 1 101 ? 17.265 -0.678 -23.358 1.00 92.12 101 GLY A C 1
ATOM 775 O O . GLY A 1 101 ? 17.542 -1.798 -22.935 1.00 92.12 101 GLY A O 1
ATOM 776 N N . GLN A 1 102 ? 17.720 0.435 -22.781 1.00 92.38 102 GLN A N 1
ATOM 777 C CA . GLN A 1 102 ? 18.454 0.431 -21.516 1.00 92.38 102 GLN A CA 1
ATOM 778 C C . GLN A 1 102 ? 17.536 0.428 -20.285 1.00 92.38 102 GLN A C 1
ATOM 780 O O . GLN A 1 102 ? 18.044 0.266 -19.176 1.00 92.38 102 GLN A O 1
ATOM 785 N N . GLY A 1 103 ? 16.221 0.584 -20.461 1.00 95.75 103 GLY A N 1
ATOM 786 C CA . GLY A 1 103 ? 15.241 0.655 -19.378 1.00 95.75 103 GLY A CA 1
ATOM 787 C C . GLY A 1 103 ? 14.868 2.087 -18.990 1.00 95.75 103 GLY A C 1
ATOM 788 O O . GLY A 1 103 ? 15.239 3.061 -19.646 1.00 95.75 103 GLY A O 1
ATOM 789 N N . TRP A 1 104 ? 14.107 2.211 -17.912 1.00 97.81 104 TRP A N 1
ATOM 790 C CA . TRP A 1 104 ? 13.468 3.445 -17.456 1.00 97.81 104 TRP A CA 1
ATOM 791 C C . TRP A 1 104 ? 14.357 4.201 -16.463 1.00 97.81 104 TRP A C 1
ATOM 793 O O . TRP A 1 104 ? 14.982 3.587 -15.595 1.00 97.81 104 TRP A O 1
ATOM 803 N N . ASP A 1 105 ? 14.420 5.530 -16.587 1.00 97.06 105 ASP A N 1
ATOM 804 C CA . ASP A 1 105 ? 15.204 6.388 -15.688 1.00 97.06 105 ASP A CA 1
ATOM 805 C C . ASP A 1 105 ? 14.593 6.456 -14.295 1.00 97.06 105 ASP A C 1
ATOM 807 O O . ASP A 1 105 ? 15.317 6.457 -13.305 1.00 97.06 105 ASP A O 1
ATOM 811 N N . ILE A 1 106 ? 13.265 6.513 -14.223 1.00 97.19 106 ILE A N 1
ATOM 812 C CA . ILE A 1 106 ? 12.525 6.574 -12.969 1.00 97.19 106 ILE A CA 1
ATOM 813 C C . ILE A 1 106 ? 11.396 5.552 -13.039 1.00 97.19 106 ILE A C 1
ATOM 815 O O . ILE A 1 106 ? 10.524 5.628 -13.901 1.00 97.19 106 ILE A O 1
ATOM 819 N N . VAL A 1 107 ? 11.393 4.601 -12.112 1.00 98.44 107 VAL A N 1
ATOM 820 C CA . VAL A 1 107 ? 10.311 3.633 -11.928 1.00 98.44 107 VAL A CA 1
ATOM 821 C C . VAL A 1 107 ? 9.628 3.940 -10.603 1.00 98.44 107 VAL A C 1
ATOM 823 O O . VAL A 1 107 ? 10.266 3.958 -9.554 1.00 98.44 107 VAL A O 1
ATOM 826 N N . CYS A 1 108 ? 8.329 4.198 -10.638 1.00 98.12 108 CYS A N 1
ATOM 827 C CA . CYS A 1 108 ? 7.532 4.586 -9.486 1.00 98.12 108 CYS A CA 1
ATOM 828 C C . CYS A 1 108 ? 6.546 3.488 -9.097 1.00 98.12 108 CYS A C 1
ATOM 830 O O . CYS A 1 108 ? 5.868 2.910 -9.944 1.00 98.12 108 CYS A O 1
ATOM 832 N N . ASP A 1 109 ? 6.418 3.256 -7.795 1.00 96.88 109 ASP A N 1
ATOM 833 C CA . ASP A 1 109 ? 5.419 2.366 -7.215 1.00 96.88 109 ASP A CA 1
ATOM 834 C C . ASP A 1 109 ? 4.738 3.037 -6.013 1.00 96.88 109 ASP A C 1
ATOM 836 O O . ASP A 1 109 ? 5.351 3.256 -4.967 1.00 96.88 109 ASP A O 1
ATOM 840 N N . LYS A 1 110 ? 3.440 3.339 -6.139 1.00 91.62 110 LYS A N 1
ATOM 841 C CA . LYS A 1 110 ? 2.642 3.928 -5.049 1.00 91.62 110 LYS A CA 1
ATOM 842 C C . LYS A 1 110 ? 2.047 2.908 -4.064 1.00 91.62 110 LYS A C 1
ATOM 844 O O . LYS A 1 110 ? 1.522 3.316 -3.029 1.00 91.62 110 LYS A O 1
ATOM 849 N N . GLY A 1 111 ? 2.053 1.619 -4.389 1.00 90.50 111 GLY A N 1
ATOM 850 C CA . GLY A 1 111 ? 1.370 0.564 -3.625 1.00 90.50 111 GLY A CA 1
ATOM 851 C C . GLY A 1 111 ? 1.052 -0.710 -4.424 1.00 90.50 111 GLY A C 1
ATOM 852 O O . GLY A 1 111 ? 0.277 -1.554 -3.974 1.00 90.50 111 GLY A O 1
ATOM 853 N N . THR A 1 112 ? 1.627 -0.869 -5.608 1.00 94.19 112 THR A N 1
ATOM 854 C CA . THR A 1 112 ? 1.538 -2.055 -6.459 1.00 94.19 112 THR A CA 1
ATOM 855 C C . THR A 1 112 ? 2.248 -3.234 -5.816 1.00 94.19 112 THR A C 1
ATOM 857 O O . THR A 1 112 ? 1.641 -4.301 -5.720 1.00 94.19 112 THR A O 1
ATOM 860 N N . LEU A 1 113 ? 3.452 -3.053 -5.256 1.00 94.50 113 LEU A N 1
ATOM 861 C CA . LEU A 1 113 ? 4.087 -4.090 -4.436 1.00 94.50 113 LEU A CA 1
ATOM 862 C C . LEU A 1 113 ? 3.183 -4.507 -3.270 1.00 94.50 113 LEU A C 1
ATOM 864 O O . LEU A 1 113 ? 3.031 -5.699 -3.001 1.00 94.50 113 LEU A O 1
ATOM 868 N N . ASP A 1 114 ? 2.571 -3.537 -2.581 1.00 89.19 114 ASP A N 1
ATOM 869 C CA . ASP A 1 114 ? 1.682 -3.809 -1.450 1.00 89.19 114 ASP A CA 1
ATOM 870 C C . ASP A 1 114 ? 0.499 -4.681 -1.862 1.00 89.19 114 ASP A C 1
ATOM 872 O O . ASP A 1 114 ? 0.131 -5.578 -1.104 1.00 89.19 114 ASP A O 1
ATOM 876 N N . ALA A 1 115 ? -0.083 -4.420 -3.038 1.00 87.19 115 ALA A N 1
ATOM 877 C CA . ALA A 1 115 ? -1.185 -5.187 -3.602 1.00 87.19 115 ALA A CA 1
ATOM 878 C C . ALA A 1 115 ? -0.738 -6.585 -4.055 1.00 87.19 115 ALA A C 1
ATOM 880 O O . ALA A 1 115 ? -1.393 -7.572 -3.723 1.00 87.19 115 ALA A O 1
ATOM 881 N N . VAL A 1 116 ? 0.402 -6.694 -4.744 1.00 89.12 116 VAL A N 1
ATOM 882 C CA . VAL A 1 116 ? 0.988 -7.979 -5.166 1.00 89.12 116 VAL A CA 1
ATOM 883 C C . VAL A 1 116 ? 1.278 -8.866 -3.953 1.00 89.12 116 VAL A C 1
ATOM 885 O O . VAL A 1 116 ? 0.990 -10.063 -3.965 1.00 89.12 116 VAL A O 1
ATOM 888 N N . ALA A 1 117 ? 1.780 -8.270 -2.873 1.00 86.19 117 ALA A N 1
ATOM 889 C CA . ALA A 1 117 ? 2.120 -8.953 -1.632 1.00 86.19 117 ALA A CA 1
ATOM 890 C C . ALA A 1 117 ? 0.932 -9.489 -0.830 1.00 86.19 117 ALA A C 1
ATOM 892 O O . ALA A 1 117 ? 1.129 -10.247 0.121 1.00 86.19 117 ALA A O 1
ATOM 893 N N . LEU A 1 118 ? -0.295 -9.110 -1.190 1.00 78.62 118 LEU A N 1
ATOM 894 C CA . LEU A 1 118 ? -1.500 -9.685 -0.599 1.00 78.62 118 LEU A CA 1
ATOM 895 C C . LEU A 1 118 ? -1.732 -11.132 -1.053 1.00 78.62 118 LEU A C 1
ATOM 897 O O . LEU A 1 118 ? -2.415 -11.884 -0.358 1.00 78.62 118 LEU A O 1
ATOM 901 N N . SER A 1 119 ? -1.157 -11.535 -2.190 1.00 77.44 119 SER A N 1
ATOM 902 C CA . SER A 1 119 ? -1.221 -12.910 -2.677 1.00 77.44 119 SER A CA 1
ATOM 903 C C . SER A 1 119 ? 0.022 -13.698 -2.272 1.00 77.44 119 SER A C 1
ATOM 905 O O . SER A 1 119 ? 1.149 -13.339 -2.607 1.00 77.44 119 SER A O 1
ATOM 907 N N . SER A 1 120 ? -0.190 -14.820 -1.586 1.00 72.88 120 SER A N 1
ATOM 908 C CA . SER A 1 120 ? 0.856 -15.792 -1.247 1.00 72.88 120 SER A CA 1
ATOM 909 C C . SER A 1 120 ? 0.838 -17.035 -2.141 1.00 72.88 120 SER A C 1
ATOM 911 O O . SER A 1 120 ? 1.623 -17.954 -1.916 1.00 72.88 120 SER A O 1
ATOM 913 N N . GLN A 1 121 ? -0.044 -17.087 -3.147 1.00 74.75 121 GLN A N 1
ATOM 914 C CA . GLN A 1 121 ? -0.114 -18.217 -4.073 1.00 74.75 121 GLN A CA 1
ATOM 915 C C . GLN A 1 121 ? 1.029 -18.138 -5.092 1.00 74.75 121 GLN A C 1
ATOM 917 O O . GLN A 1 121 ? 1.093 -17.156 -5.837 1.00 74.75 121 GLN A O 1
ATOM 922 N N . PRO A 1 122 ? 1.920 -19.146 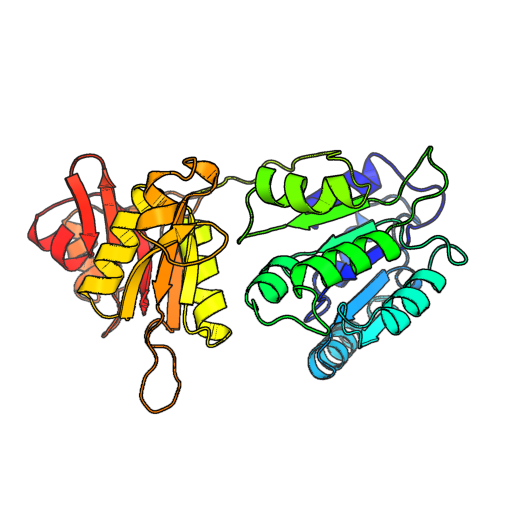-5.154 1.00 79.75 122 PRO A N 1
ATOM 923 C CA . PRO A 1 122 ? 3.004 -19.147 -6.123 1.00 79.75 122 PRO A CA 1
ATOM 924 C C . PRO A 1 122 ? 2.480 -19.181 -7.560 1.00 79.75 122 PRO A C 1
ATOM 926 O O . PRO A 1 122 ? 1.582 -19.957 -7.886 1.00 79.75 122 PRO A O 1
ATOM 929 N N . VAL A 1 123 ? 3.095 -18.388 -8.431 1.00 75.62 123 VAL A N 1
ATOM 930 C CA . VAL A 1 123 ? 2.871 -18.396 -9.879 1.00 75.62 123 VAL A CA 1
ATOM 931 C C . VAL A 1 123 ? 4.110 -19.021 -10.510 1.00 75.62 123 VAL A C 1
ATOM 933 O O . VAL A 1 123 ? 5.225 -18.549 -10.299 1.00 75.62 123 VAL A O 1
ATOM 936 N N . HIS A 1 124 ? 3.939 -20.147 -11.206 1.00 78.62 124 HIS A N 1
ATOM 937 C CA . HIS A 1 124 ? 5.049 -20.932 -11.772 1.00 78.62 124 HIS A CA 1
ATOM 938 C C . HIS A 1 124 ? 6.171 -21.266 -10.763 1.00 78.62 124 HIS A C 1
ATOM 940 O O . HIS A 1 124 ? 7.347 -21.308 -11.110 1.00 78.62 124 HIS A O 1
ATOM 946 N N . GLY A 1 125 ? 5.813 -21.506 -9.495 1.00 81.25 125 GLY A N 1
ATOM 947 C CA . GLY A 1 125 ? 6.761 -21.881 -8.438 1.00 81.25 125 GLY A CA 1
ATOM 948 C C . GLY A 1 125 ? 7.521 -20.719 -7.784 1.00 81.25 125 GLY A C 1
ATOM 949 O O . GLY A 1 125 ? 8.275 -20.967 -6.847 1.00 81.25 125 GLY A O 1
ATOM 950 N N . LYS A 1 126 ? 7.297 -19.468 -8.211 1.00 84.81 126 LYS A N 1
ATOM 951 C CA . LYS A 1 126 ? 7.808 -18.254 -7.551 1.00 84.81 126 LYS A CA 1
ATOM 952 C C . LYS A 1 126 ? 6.690 -17.512 -6.827 1.00 84.81 126 LYS A C 1
ATOM 954 O O . LYS A 1 126 ? 5.535 -17.555 -7.255 1.00 84.81 126 LYS A O 1
ATOM 959 N N . LEU A 1 127 ? 7.010 -16.813 -5.738 1.00 88.06 127 LEU A N 1
ATOM 960 C CA . LEU A 1 127 ? 6.023 -15.944 -5.099 1.00 88.06 127 LEU A CA 1
ATOM 961 C C . LEU A 1 127 ? 5.747 -14.728 -6.001 1.00 88.06 127 LEU A C 1
ATOM 963 O O . LEU A 1 127 ? 6.672 -14.231 -6.644 1.00 88.06 127 LEU A O 1
ATOM 967 N N . PRO A 1 128 ? 4.510 -14.197 -6.025 1.00 89.62 128 PRO A N 1
ATOM 968 C CA . PRO A 1 128 ? 4.174 -13.008 -6.811 1.00 89.62 128 PRO A CA 1
ATOM 969 C C . PRO A 1 128 ? 5.090 -11.813 -6.524 1.00 89.62 128 PRO A C 1
ATOM 971 O O . PRO A 1 128 ? 5.449 -11.072 -7.432 1.00 89.62 128 PRO A O 1
ATOM 974 N N . VAL A 1 129 ? 5.507 -11.662 -5.265 1.00 91.19 129 VAL A N 1
ATOM 975 C CA . VAL A 1 129 ? 6.440 -10.611 -4.843 1.00 91.19 129 VAL A CA 1
ATOM 976 C C . VAL A 1 129 ? 7.823 -10.786 -5.467 1.00 91.19 129 VAL A C 1
ATOM 978 O O . VAL A 1 129 ? 8.441 -9.793 -5.822 1.00 91.19 129 VAL A O 1
ATOM 981 N N . ASP A 1 130 ? 8.301 -12.019 -5.631 1.00 91.88 130 ASP A N 1
ATOM 982 C CA . ASP A 1 130 ? 9.620 -12.265 -6.221 1.00 91.88 130 ASP A CA 1
ATOM 983 C C . ASP A 1 130 ? 9.596 -11.959 -7.726 1.00 91.88 130 ASP A C 1
ATOM 985 O O . ASP A 1 130 ? 10.506 -11.318 -8.239 1.00 91.88 130 ASP A O 1
ATOM 989 N N . LEU A 1 131 ? 8.509 -12.325 -8.419 1.00 93.62 131 LEU A N 1
ATOM 990 C CA . LEU A 1 131 ? 8.300 -11.955 -9.826 1.00 93.62 131 LEU A CA 1
ATOM 991 C C . LEU A 1 131 ? 8.218 -10.437 -10.019 1.00 93.62 131 LEU A C 1
ATOM 993 O O . LEU A 1 131 ? 8.739 -9.914 -10.999 1.00 93.62 131 LEU A O 1
ATOM 997 N N . TYR A 1 132 ? 7.585 -9.736 -9.078 1.00 96.19 132 TYR A N 1
ATOM 998 C CA . TYR A 1 132 ? 7.531 -8.279 -9.085 1.00 96.19 132 TYR A CA 1
ATOM 999 C C . TYR A 1 132 ? 8.920 -7.655 -8.915 1.00 96.19 132 TYR A C 1
ATOM 1001 O O . TYR A 1 132 ? 9.273 -6.743 -9.656 1.00 96.19 132 TYR A O 1
ATOM 1009 N N . VAL A 1 133 ? 9.727 -8.161 -7.977 1.00 96.50 133 VAL A N 1
ATOM 1010 C CA . VAL A 1 133 ? 11.108 -7.691 -7.779 1.00 96.50 133 VAL A CA 1
ATOM 1011 C C . VAL A 1 133 ? 11.942 -7.917 -9.044 1.00 96.50 133 VAL A C 1
ATOM 1013 O O . VAL A 1 133 ? 12.622 -6.990 -9.484 1.00 96.50 133 VAL A O 1
ATOM 1016 N N . ASP A 1 134 ? 11.835 -9.098 -9.665 1.00 95.62 134 ASP A N 1
ATOM 1017 C CA . ASP A 1 134 ? 12.491 -9.405 -10.944 1.00 95.62 134 ASP A CA 1
ATOM 1018 C C . ASP A 1 134 ? 12.062 -8.407 -12.038 1.00 95.62 134 ASP A C 1
ATOM 1020 O O . ASP A 1 134 ? 12.898 -7.903 -12.790 1.00 95.62 134 ASP A O 1
ATOM 1024 N N . ALA A 1 135 ? 10.769 -8.072 -12.095 1.00 97.19 135 ALA A N 1
ATOM 1025 C CA . ALA A 1 135 ? 10.238 -7.142 -13.082 1.00 97.19 135 ALA A CA 1
ATOM 1026 C C . ALA A 1 135 ? 10.756 -5.712 -12.889 1.00 97.19 135 ALA A C 1
ATOM 1028 O O . ALA A 1 135 ? 11.221 -5.095 -13.844 1.00 97.19 135 ALA A O 1
ATOM 1029 N N . VAL A 1 136 ? 10.741 -5.199 -11.657 1.00 97.88 136 VAL A N 1
ATOM 1030 C CA . VAL A 1 136 ? 11.300 -3.876 -11.337 1.00 97.88 136 VAL A CA 1
ATOM 1031 C C . VAL A 1 136 ? 12.790 -3.830 -11.685 1.00 97.88 136 VAL A C 1
ATOM 1033 O O . VAL A 1 136 ? 13.242 -2.885 -12.324 1.00 97.88 136 VAL A O 1
ATOM 1036 N N . ALA A 1 137 ? 13.551 -4.877 -11.354 1.00 96.81 137 ALA A N 1
ATOM 1037 C CA . ALA A 1 137 ? 14.980 -4.956 -11.662 1.00 96.81 137 ALA A CA 1
ATOM 1038 C C . ALA A 1 137 ? 15.297 -5.001 -13.168 1.00 96.81 137 ALA A C 1
ATOM 1040 O O . ALA A 1 137 ? 16.412 -4.639 -13.559 1.00 96.81 137 ALA A O 1
ATOM 1041 N N . ALA A 1 138 ? 14.364 -5.488 -13.992 1.00 96.50 138 ALA A N 1
ATOM 1042 C CA . ALA A 1 138 ? 14.468 -5.499 -15.450 1.00 96.50 138 ALA A CA 1
ATOM 1043 C C . ALA A 1 138 ? 14.035 -4.166 -16.083 1.00 96.50 138 ALA A C 1
ATOM 1045 O O . ALA A 1 138 ? 14.577 -3.777 -17.115 1.00 96.50 138 ALA A O 1
ATOM 1046 N N . LEU A 1 139 ? 13.068 -3.473 -15.475 1.00 97.94 139 LEU A N 1
ATOM 1047 C CA . LEU A 1 139 ? 12.552 -2.194 -15.962 1.00 97.94 139 LEU A CA 1
ATOM 1048 C C . LEU A 1 139 ? 13.475 -1.026 -15.612 1.00 97.94 139 LEU A C 1
ATOM 1050 O O . LEU A 1 139 ? 13.628 -0.122 -16.428 1.00 97.94 139 LEU A O 1
ATOM 1054 N N . THR A 1 140 ? 14.096 -1.025 -14.433 1.00 97.69 140 THR A N 1
ATOM 1055 C CA . THR A 1 140 ? 14.952 0.086 -14.003 1.00 97.69 140 THR A CA 1
ATOM 1056 C C . THR A 1 140 ? 16.287 0.078 -14.742 1.00 97.69 140 THR A C 1
ATOM 1058 O O . THR A 1 140 ? 17.009 -0.924 -14.765 1.00 97.69 140 THR A O 1
ATOM 1061 N N . ARG A 1 141 ? 16.636 1.224 -15.332 1.00 94.75 141 ARG A N 1
ATOM 1062 C CA . ARG A 1 141 ? 17.873 1.403 -16.090 1.00 94.75 141 ARG A CA 1
ATOM 1063 C C . ARG A 1 141 ? 19.110 1.181 -15.219 1.00 94.75 141 ARG A C 1
ATOM 1065 O O . ARG A 1 141 ? 19.187 1.665 -14.097 1.00 94.75 141 ARG A O 1
ATOM 1072 N N . ARG A 1 142 ? 20.120 0.493 -15.763 1.00 90.12 142 ARG A N 1
ATOM 1073 C CA . ARG A 1 142 ? 21.406 0.225 -15.074 1.00 90.12 142 ARG A CA 1
ATOM 1074 C C . ARG A 1 142 ? 22.605 0.972 -15.657 1.00 90.12 142 ARG A C 1
ATOM 1076 O O . ARG A 1 142 ? 23.692 0.911 -15.096 1.00 90.12 142 ARG A O 1
ATOM 1083 N N . SER A 1 143 ? 22.431 1.604 -16.815 1.00 81.06 143 SER A N 1
ATOM 1084 C CA . SER A 1 143 ? 23.505 2.238 -17.579 1.00 81.06 143 SER A CA 1
ATOM 1085 C C . SER A 1 143 ? 23.099 3.651 -18.016 1.00 81.06 143 SER A C 1
ATOM 1087 O O . SER A 1 143 ? 21.959 3.822 -18.452 1.00 81.06 143 SER A O 1
ATOM 1089 N N . PRO A 1 144 ? 24.003 4.643 -17.951 1.00 81.38 144 PRO A N 1
ATOM 1090 C CA . PRO A 1 144 ? 25.377 4.510 -17.488 1.00 81.38 144 PRO A CA 1
ATOM 1091 C C . PRO A 1 144 ? 25.459 4.419 -15.951 1.00 81.38 144 PRO A C 1
ATOM 1093 O O . PRO A 1 144 ? 24.571 4.923 -15.263 1.00 81.38 144 PRO A O 1
ATOM 1096 N N . PRO A 1 145 ? 26.498 3.771 -15.396 1.00 75.50 145 PRO A N 1
ATOM 1097 C CA . PRO A 1 145 ? 26.629 3.579 -13.951 1.00 75.50 145 PRO A CA 1
ATOM 1098 C C . PRO A 1 145 ? 26.809 4.896 -13.186 1.00 75.50 145 PRO A C 1
ATOM 1100 O O . PRO A 1 145 ? 26.459 4.963 -12.017 1.00 75.50 145 PRO A O 1
ATOM 1103 N N . GLU A 1 146 ? 27.305 5.953 -13.833 1.00 79.62 146 GLU A N 1
ATOM 1104 C CA . GLU A 1 146 ? 27.362 7.304 -13.263 1.00 79.62 146 GLU A CA 1
ATOM 1105 C C . GLU A 1 146 ? 25.986 7.956 -13.040 1.00 79.62 146 GLU A C 1
ATOM 1107 O O . GLU A 1 146 ? 25.894 8.911 -12.273 1.00 79.62 146 GLU A O 1
ATOM 1112 N N . ARG A 1 147 ? 24.921 7.458 -13.686 1.00 84.31 147 ARG A N 1
ATOM 1113 C CA . ARG A 1 147 ? 23.539 7.898 -13.443 1.00 84.31 147 ARG A CA 1
ATOM 1114 C C . ARG A 1 147 ? 22.558 6.729 -13.620 1.00 84.31 147 ARG A C 1
ATOM 1116 O O . ARG A 1 147 ? 21.878 6.654 -14.659 1.00 84.31 147 ARG A O 1
ATOM 1123 N N . PRO A 1 148 ? 22.509 5.801 -12.642 1.00 90.25 148 PRO A N 1
ATOM 1124 C CA . PRO A 1 148 ? 21.609 4.658 -12.693 1.00 90.25 148 PRO A CA 1
ATOM 1125 C C . PRO A 1 148 ? 20.150 5.121 -12.619 1.00 90.25 148 PRO A C 1
ATOM 1127 O O . PRO A 1 148 ? 19.848 6.237 -12.197 1.00 90.25 148 PRO A O 1
ATOM 1130 N N . GLY A 1 149 ? 19.235 4.261 -13.058 1.00 94.31 149 GLY A N 1
ATOM 1131 C CA . GLY A 1 149 ? 17.808 4.497 -12.902 1.00 94.31 149 GLY A CA 1
ATOM 1132 C C . GLY A 1 149 ? 17.390 4.395 -11.436 1.00 94.31 149 GLY A C 1
ATOM 1133 O O . GLY A 1 149 ? 17.941 3.608 -10.666 1.00 94.31 149 GLY A O 1
ATOM 1134 N N . ILE A 1 150 ? 16.383 5.173 -11.062 1.00 94.94 150 ILE A N 1
ATOM 1135 C CA . ILE A 1 150 ? 15.864 5.252 -9.701 1.00 94.94 150 ILE A CA 1
ATOM 1136 C C . ILE A 1 150 ? 14.573 4.452 -9.610 1.00 94.94 150 ILE A C 1
ATOM 1138 O O . ILE A 1 150 ? 13.664 4.607 -10.425 1.00 94.94 150 ILE A O 1
ATOM 1142 N N . PHE A 1 151 ? 14.468 3.622 -8.574 1.00 97.44 151 PHE A N 1
ATOM 1143 C CA . PHE A 1 151 ? 13.211 2.998 -8.185 1.00 97.44 151 PHE A CA 1
ATOM 1144 C C . PHE A 1 151 ? 12.649 3.694 -6.944 1.00 97.44 151 PHE A C 1
ATOM 1146 O O . PHE A 1 151 ? 13.176 3.546 -5.843 1.00 97.44 151 PHE A O 1
ATOM 1153 N N . PHE A 1 152 ? 11.564 4.449 -7.119 1.00 96.19 152 PHE A N 1
ATOM 1154 C CA . PHE A 1 152 ? 10.892 5.155 -6.038 1.00 96.19 152 PHE A CA 1
ATOM 1155 C C . PHE A 1 152 ? 9.619 4.419 -5.624 1.00 96.19 152 PHE A C 1
ATOM 1157 O O . PHE A 1 152 ? 8.597 4.459 -6.310 1.00 96.19 152 PHE A O 1
ATOM 1164 N N . ILE A 1 153 ? 9.663 3.789 -4.453 1.00 95.50 153 ILE A N 1
ATOM 1165 C CA . ILE A 1 153 ? 8.539 3.061 -3.873 1.00 95.50 153 ILE A CA 1
ATOM 1166 C C . ILE A 1 153 ? 7.976 3.750 -2.627 1.00 95.50 153 ILE A C 1
ATOM 1168 O O . ILE A 1 153 ? 8.706 4.209 -1.750 1.00 95.50 153 ILE A O 1
ATOM 1172 N N . THR A 1 154 ? 6.650 3.758 -2.507 1.00 90.62 154 THR A N 1
ATOM 1173 C CA . THR A 1 154 ? 5.956 3.936 -1.229 1.00 90.62 154 THR A CA 1
ATOM 1174 C C . THR A 1 154 ? 5.243 2.650 -0.854 1.00 90.62 154 THR A C 1
ATOM 1176 O O . THR A 1 154 ? 4.550 2.065 -1.680 1.00 90.62 154 THR A O 1
ATOM 1179 N N . SER A 1 155 ? 5.376 2.238 0.404 1.00 88.25 155 SER A N 1
ATOM 1180 C CA . SER A 1 155 ? 4.793 0.994 0.899 1.00 88.25 155 SER A CA 1
ATOM 1181 C C . SER A 1 155 ? 4.071 1.207 2.227 1.00 88.25 155 SER A C 1
ATOM 1183 O O . SER A 1 155 ? 4.578 1.852 3.147 1.00 88.25 155 SER A O 1
ATOM 1185 N N . CYS A 1 156 ? 2.878 0.629 2.334 1.00 81.19 156 CYS A N 1
ATOM 1186 C CA . CYS A 1 156 ? 2.102 0.554 3.563 1.00 81.19 156 CYS A CA 1
ATOM 1187 C C . CYS A 1 156 ? 2.220 -0.815 4.254 1.00 81.19 156 CYS A C 1
ATOM 1189 O O . CYS A 1 156 ? 1.958 -0.887 5.461 1.00 81.19 156 CYS A O 1
ATOM 1191 N N . ASN A 1 157 ? 2.595 -1.883 3.535 1.00 78.69 157 ASN A N 1
ATOM 1192 C CA . ASN A 1 157 ? 2.653 -3.255 4.054 1.00 78.69 157 ASN A CA 1
ATOM 1193 C C . ASN A 1 157 ? 4.068 -3.735 4.411 1.00 78.69 157 ASN A C 1
ATOM 1195 O O . ASN A 1 157 ? 4.179 -4.713 5.157 1.00 78.69 157 ASN A O 1
ATOM 1199 N N . PHE A 1 158 ? 5.116 -3.074 3.929 1.00 83.50 158 PHE A N 1
ATOM 1200 C CA . PHE A 1 158 ? 6.517 -3.410 4.204 1.00 83.50 158 PHE A CA 1
ATOM 1201 C C . PHE A 1 158 ? 7.238 -2.301 4.968 1.00 83.50 158 PHE A C 1
ATOM 1203 O O . PHE A 1 158 ? 7.041 -1.122 4.664 1.00 83.50 158 PHE A O 1
ATOM 1210 N N . THR A 1 159 ? 8.079 -2.681 5.936 1.00 83.06 159 THR A N 1
ATOM 1211 C CA . THR A 1 159 ? 9.056 -1.769 6.560 1.00 83.06 159 THR A CA 1
ATOM 1212 C C . THR A 1 159 ? 10.239 -1.505 5.627 1.00 83.06 159 THR A C 1
ATOM 1214 O O . THR A 1 159 ? 10.431 -2.229 4.649 1.00 83.06 159 THR A O 1
ATOM 1217 N N . GLN A 1 160 ? 11.056 -0.495 5.939 1.00 86.94 160 GLN A N 1
ATOM 1218 C CA . GLN A 1 160 ? 12.280 -0.207 5.186 1.00 86.94 160 GLN A CA 1
ATOM 1219 C C . GLN A 1 160 ? 13.197 -1.438 5.120 1.00 86.94 160 GLN A C 1
ATOM 1221 O O . GLN A 1 160 ? 13.615 -1.831 4.038 1.00 86.94 160 GLN A O 1
ATOM 1226 N N . GLU A 1 161 ? 13.435 -2.112 6.245 1.00 86.44 161 GLU A N 1
ATOM 1227 C CA . GLU A 1 161 ? 14.315 -3.284 6.306 1.00 86.44 161 GLU A CA 1
ATOM 1228 C C . GLU A 1 161 ? 13.753 -4.469 5.505 1.00 86.44 161 GLU A C 1
ATOM 1230 O O . GLU A 1 161 ? 14.500 -5.262 4.931 1.00 86.44 161 GLU A O 1
ATOM 1235 N N . GLU A 1 162 ? 12.423 -4.612 5.447 1.00 87.19 162 GLU A N 1
ATOM 1236 C CA . GLU A 1 162 ? 11.785 -5.631 4.611 1.00 87.19 162 GLU A CA 1
ATOM 1237 C C . GLU A 1 162 ? 11.920 -5.325 3.117 1.00 87.19 162 GLU A C 1
ATOM 1239 O O . GLU A 1 162 ? 12.063 -6.259 2.326 1.00 87.19 162 GLU A O 1
ATOM 1244 N N . LEU A 1 163 ? 11.872 -4.046 2.730 1.00 93.44 163 LEU A N 1
ATOM 1245 C CA . LEU A 1 163 ? 12.143 -3.617 1.359 1.00 93.44 163 LEU A CA 1
ATOM 1246 C C . LEU A 1 163 ? 13.615 -3.851 1.008 1.00 93.44 163 LEU A C 1
ATOM 1248 O O . LEU A 1 163 ? 13.898 -4.469 -0.014 1.00 93.44 163 LEU A O 1
ATOM 1252 N N . GLU A 1 164 ? 14.544 -3.465 1.880 1.00 94.19 164 GLU A N 1
ATOM 1253 C CA . GLU A 1 164 ? 15.980 -3.711 1.706 1.00 94.19 164 GLU A CA 1
ATOM 1254 C C . GLU A 1 164 ? 16.277 -5.201 1.509 1.00 94.19 164 GLU A C 1
ATOM 1256 O O . GLU A 1 164 ? 16.907 -5.596 0.529 1.00 94.19 164 GLU A O 1
ATOM 1261 N N . HIS A 1 165 ? 15.735 -6.068 2.368 1.00 92.25 165 HIS A N 1
ATOM 1262 C CA . HIS A 1 165 ? 15.915 -7.516 2.237 1.00 92.25 165 HIS A CA 1
ATOM 1263 C C . HIS A 1 165 ? 15.379 -8.069 0.901 1.00 92.25 165 HIS A C 1
ATOM 1265 O O . HIS A 1 165 ? 15.807 -9.135 0.455 1.00 92.25 165 HIS A O 1
ATOM 1271 N N . LYS A 1 166 ? 14.417 -7.395 0.264 1.00 93.06 166 LYS A N 1
ATOM 1272 C CA . LYS A 1 166 ? 13.853 -7.811 -1.027 1.00 93.06 166 LYS A CA 1
ATOM 1273 C C . LYS A 1 166 ? 14.640 -7.278 -2.214 1.00 93.06 166 LYS A C 1
ATOM 1275 O O . LYS A 1 166 ? 14.918 -8.043 -3.130 1.00 93.06 166 LYS A O 1
ATOM 1280 N N . PHE A 1 167 ? 14.976 -5.992 -2.204 1.00 96.38 167 PHE A N 1
ATOM 1281 C CA . PHE A 1 167 ? 15.513 -5.305 -3.376 1.00 96.38 167 PHE A CA 1
ATOM 1282 C C . PHE A 1 167 ? 17.044 -5.270 -3.417 1.00 96.38 167 PHE A C 1
ATOM 1284 O O . PHE A 1 167 ? 17.598 -5.322 -4.513 1.00 96.38 167 PHE A O 1
ATOM 1291 N N . LEU A 1 168 ? 17.748 -5.282 -2.275 1.00 95.56 168 LEU A N 1
ATOM 1292 C CA . LEU A 1 168 ? 19.219 -5.318 -2.281 1.00 95.56 168 LEU A CA 1
ATOM 1293 C C . LEU A 1 168 ? 19.775 -6.552 -3.024 1.00 95.56 168 LEU A C 1
ATOM 1295 O O . LEU A 1 168 ? 20.658 -6.390 -3.867 1.00 95.56 168 LEU A O 1
ATOM 1299 N N . PRO A 1 169 ? 19.242 -7.781 -2.831 1.00 95.94 169 PRO A N 1
ATOM 1300 C CA . PRO A 1 169 ? 19.698 -8.946 -3.596 1.00 95.94 169 PRO A CA 1
ATOM 1301 C C . PRO A 1 169 ? 19.426 -8.854 -5.105 1.00 95.94 169 PRO A C 1
ATOM 1303 O O . PRO A 1 169 ? 20.075 -9.553 -5.880 1.00 95.94 169 PRO A O 1
ATOM 1306 N N . ALA A 1 170 ? 18.479 -8.010 -5.524 1.00 94.00 170 ALA A N 1
ATOM 1307 C CA . ALA A 1 170 ? 18.146 -7.779 -6.929 1.00 94.00 170 ALA A CA 1
ATOM 1308 C C . ALA A 1 170 ? 19.052 -6.728 -7.603 1.00 94.00 170 ALA A C 1
ATOM 1310 O O . ALA A 1 170 ? 18.883 -6.445 -8.790 1.00 94.00 170 ALA A O 1
ATOM 1311 N N . GLY A 1 171 ? 20.035 -6.188 -6.871 1.00 93.06 171 GLY A N 1
ATOM 1312 C CA . GLY A 1 171 ? 21.014 -5.226 -7.378 1.00 93.06 171 GLY A CA 1
ATOM 1313 C C . GLY A 1 171 ? 20.644 -3.762 -7.147 1.00 93.06 171 GLY A C 1
ATOM 1314 O O . GLY A 1 171 ? 21.244 -2.899 -7.779 1.00 93.06 171 GLY A O 1
ATOM 1315 N N . PHE A 1 172 ? 19.673 -3.482 -6.275 1.00 95.62 172 PHE A N 1
ATOM 1316 C CA . PHE A 1 172 ? 19.376 -2.121 -5.830 1.00 95.62 172 PHE A CA 1
ATOM 1317 C C . PHE A 1 172 ? 20.230 -1.729 -4.625 1.00 95.62 172 PHE A C 1
ATOM 1319 O O . PHE A 1 172 ? 20.694 -2.582 -3.868 1.00 95.62 172 PHE A O 1
ATOM 1326 N N . GLU A 1 173 ? 20.356 -0.426 -4.411 1.00 94.50 173 GLU A N 1
ATOM 1327 C CA . GLU A 1 173 ? 20.871 0.175 -3.185 1.00 94.50 173 GLU A CA 1
ATOM 1328 C C . GLU A 1 173 ? 19.889 1.232 -2.669 1.00 94.50 173 GLU A C 1
ATOM 1330 O O . GLU A 1 173 ? 19.059 1.745 -3.422 1.00 94.50 173 GLU A O 1
ATOM 1335 N N . VAL A 1 174 ? 19.934 1.514 -1.365 1.00 95.31 174 VAL A N 1
ATOM 1336 C CA . VAL A 1 174 ? 19.104 2.568 -0.772 1.00 95.31 174 VAL A CA 1
ATOM 1337 C C . VAL A 1 174 ? 19.813 3.899 -0.965 1.00 95.31 174 VAL A C 1
ATOM 1339 O O . VAL A 1 174 ? 20.795 4.172 -0.283 1.00 95.31 174 VAL A O 1
ATOM 1342 N N . ASP A 1 175 ? 19.288 4.714 -1.873 1.00 91.06 175 ASP A N 1
ATOM 1343 C CA . ASP A 1 175 ? 19.771 6.075 -2.110 1.00 91.06 175 ASP A CA 1
ATOM 1344 C C . ASP A 1 175 ? 19.236 7.054 -1.048 1.00 91.06 175 ASP A C 1
ATOM 1346 O O . ASP A 1 175 ? 19.994 7.649 -0.280 1.00 91.06 175 ASP A O 1
ATOM 1350 N N . HIS A 1 176 ? 17.908 7.153 -0.925 1.00 90.00 176 HIS A N 1
ATOM 1351 C CA . HIS A 1 176 ? 17.263 8.089 -0.009 1.00 90.00 176 HIS A CA 1
ATOM 1352 C C . HIS A 1 176 ? 15.998 7.510 0.637 1.00 90.00 176 HIS A C 1
ATOM 1354 O O . HIS A 1 176 ? 15.201 6.819 0.002 1.00 90.00 176 HIS A O 1
ATOM 1360 N N . VAL A 1 177 ? 15.773 7.843 1.913 1.00 89.19 177 VAL A N 1
ATOM 1361 C CA . VAL A 1 177 ? 14.539 7.515 2.641 1.00 89.19 177 VAL A CA 1
ATOM 1362 C C . VAL A 1 177 ? 13.777 8.803 2.903 1.00 89.19 177 VAL A C 1
ATOM 1364 O O . VAL A 1 177 ? 14.120 9.563 3.807 1.00 89.19 177 VAL A O 1
ATOM 1367 N N . VAL A 1 178 ? 12.713 9.030 2.130 1.00 83.69 178 VAL A N 1
ATOM 1368 C CA . VAL A 1 178 ? 11.860 10.210 2.300 1.00 83.69 178 VAL A CA 1
ATOM 1369 C C . VAL A 1 178 ? 11.185 10.147 3.676 1.00 83.69 178 VAL A C 1
ATOM 1371 O O . VAL A 1 178 ? 10.425 9.204 3.931 1.00 83.69 178 VAL A O 1
ATOM 1374 N N . PRO A 1 179 ? 11.406 11.132 4.570 1.00 70.38 179 PRO A N 1
ATOM 1375 C CA . PRO A 1 179 ? 10.812 11.126 5.899 1.00 70.38 179 PRO A CA 1
ATOM 1376 C C . PRO A 1 179 ? 9.285 11.185 5.815 1.00 70.38 179 PRO A C 1
ATOM 1378 O O . PRO A 1 179 ? 8.682 12.237 5.615 1.00 70.38 179 PRO A O 1
ATOM 1381 N N . SER A 1 180 ? 8.632 10.041 5.997 1.00 61.59 180 SER A N 1
ATOM 1382 C CA . SER A 1 180 ? 7.189 9.986 6.192 1.00 61.59 180 SER A CA 1
ATOM 1383 C C . SER A 1 180 ? 6.902 9.924 7.688 1.00 61.59 180 SER A C 1
ATOM 1385 O O . SER A 1 180 ? 7.512 9.103 8.387 1.00 61.59 180 SER A O 1
ATOM 1387 N N . PRO A 1 181 ? 5.970 10.737 8.217 1.00 55.00 181 PRO A N 1
ATOM 1388 C CA . PRO A 1 181 ? 5.510 10.588 9.585 1.00 55.00 181 PRO A CA 1
ATOM 1389 C C . PRO A 1 181 ? 4.875 9.198 9.748 1.00 55.00 181 PRO A C 1
ATOM 1391 O O . PRO A 1 181 ? 3.701 8.979 9.444 1.00 55.00 181 PRO A O 1
ATOM 1394 N N . THR A 1 182 ? 5.671 8.230 10.195 1.00 53.19 182 THR A N 1
ATOM 1395 C CA . THR A 1 182 ? 5.249 6.835 10.284 1.00 53.19 182 THR A CA 1
ATOM 1396 C C . THR A 1 182 ? 4.502 6.675 11.591 1.00 53.19 182 THR A C 1
ATOM 1398 O O . THR A 1 182 ? 5.077 6.638 12.678 1.00 53.19 182 THR A O 1
ATOM 1401 N N . PHE A 1 183 ? 3.181 6.619 11.496 1.00 63.22 183 PHE A N 1
ATOM 1402 C CA . PHE A 1 183 ? 2.327 6.424 12.653 1.00 63.22 183 PHE A CA 1
ATOM 1403 C C . PHE A 1 183 ? 1.800 4.996 12.648 1.00 63.22 183 PHE A C 1
ATOM 1405 O O . PHE A 1 183 ? 1.094 4.584 11.730 1.00 63.22 183 PHE A O 1
ATOM 1412 N N . MET A 1 184 ? 2.155 4.235 13.688 1.00 64.19 184 MET A N 1
ATOM 1413 C CA . MET A 1 184 ? 1.969 2.777 13.734 1.00 64.19 184 MET A CA 1
ATOM 1414 C C . MET A 1 184 ? 0.541 2.316 13.399 1.00 64.19 184 MET A C 1
ATOM 1416 O O . MET A 1 184 ? 0.363 1.290 12.750 1.00 64.19 184 MET A O 1
ATOM 1420 N N . PHE A 1 185 ? -0.483 3.070 13.809 1.00 73.81 185 PHE A N 1
ATOM 1421 C CA . PHE A 1 185 ? -1.881 2.698 13.581 1.00 73.81 185 PHE A CA 1
ATOM 1422 C C . PHE A 1 185 ? -2.391 3.018 12.163 1.00 73.81 185 PHE A C 1
ATOM 1424 O O . PHE A 1 185 ? -3.379 2.423 11.735 1.00 73.81 185 PHE A O 1
ATOM 1431 N N . VAL A 1 186 ? -1.722 3.901 11.409 1.00 79.62 186 VAL A N 1
ATOM 1432 C CA . VAL A 1 186 ? -2.072 4.223 10.010 1.00 79.62 186 VAL A CA 1
ATOM 1433 C C . VAL A 1 186 ? -1.899 2.992 9.130 1.00 79.62 186 VAL A C 1
ATOM 1435 O O . VAL A 1 186 ? -2.833 2.592 8.436 1.00 79.62 186 VAL A O 1
ATOM 1438 N N . HIS A 1 187 ? -0.736 2.347 9.236 1.00 81.38 187 HIS A N 1
ATOM 1439 C CA . HIS A 1 187 ? -0.406 1.140 8.482 1.00 81.38 187 HIS A CA 1
ATOM 1440 C C . HIS A 1 187 ? -1.395 0.008 8.754 1.00 81.38 187 HIS A C 1
ATOM 1442 O O . HIS A 1 187 ? -1.830 -0.667 7.825 1.00 81.38 187 HIS A O 1
ATOM 1448 N N . LEU A 1 188 ? -1.808 -0.170 10.013 1.00 88.94 188 LEU A N 1
ATOM 1449 C CA . LEU A 1 188 ? -2.799 -1.181 10.370 1.00 88.94 188 LEU A CA 1
ATOM 1450 C C . LEU A 1 188 ? -4.141 -0.949 9.665 1.00 88.94 188 LEU A C 1
ATOM 1452 O O . LEU A 1 188 ? -4.685 -1.882 9.075 1.00 88.94 188 LEU A O 1
ATOM 1456 N N . CYS A 1 189 ? -4.657 0.285 9.716 1.00 90.56 189 CYS A N 1
ATOM 1457 C CA . CYS A 1 189 ? -5.939 0.640 9.105 1.00 90.56 189 CYS A CA 1
ATOM 1458 C C . CYS A 1 189 ? -5.929 0.360 7.598 1.00 90.56 189 CYS A C 1
ATOM 1460 O O . CYS A 1 189 ? -6.814 -0.323 7.085 1.00 90.56 189 CYS A O 1
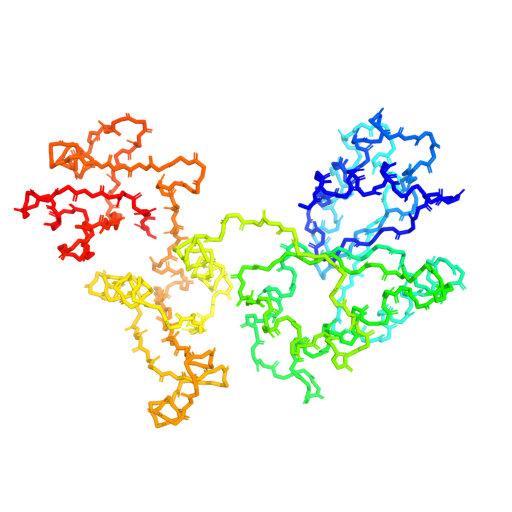ATOM 1462 N N . VAL A 1 190 ? -4.890 0.845 6.909 1.00 87.31 190 VAL A N 1
ATOM 1463 C CA . VAL A 1 190 ? -4.733 0.679 5.458 1.00 87.31 190 VAL A CA 1
ATOM 1464 C C . VAL A 1 190 ? -4.601 -0.798 5.093 1.00 87.31 190 VAL A C 1
ATOM 1466 O O . VAL A 1 190 ? -5.298 -1.274 4.199 1.00 87.31 190 VAL A O 1
ATOM 1469 N N . ARG A 1 191 ? -3.767 -1.554 5.815 1.00 89.06 191 ARG A N 1
ATOM 1470 C CA . ARG A 1 191 ? -3.517 -2.971 5.528 1.00 89.06 191 ARG A CA 1
ATOM 1471 C C . ARG A 1 191 ? -4.764 -3.833 5.698 1.00 89.06 191 ARG A C 1
ATOM 1473 O O . ARG A 1 191 ? -5.066 -4.637 4.819 1.00 89.06 191 ARG A O 1
ATOM 1480 N N . LEU A 1 192 ? -5.521 -3.638 6.781 1.00 92.94 192 LEU A N 1
ATOM 1481 C CA . LEU A 1 192 ? -6.783 -4.352 7.005 1.00 92.94 192 LEU A CA 1
ATOM 1482 C C . LEU A 1 192 ? -7.849 -3.974 5.973 1.00 92.94 192 LEU A C 1
ATOM 1484 O O . LEU A 1 192 ? -8.562 -4.851 5.483 1.00 92.94 192 LEU A O 1
ATOM 1488 N N . GLN A 1 193 ? -7.943 -2.694 5.605 1.00 91.94 193 GLN A N 1
ATOM 1489 C CA . GLN A 1 193 ? -8.906 -2.238 4.605 1.00 91.94 193 GLN A CA 1
ATOM 1490 C C . GLN A 1 193 ? -8.578 -2.782 3.207 1.00 91.94 193 GLN A C 1
ATOM 1492 O O . GLN A 1 193 ? -9.474 -3.263 2.512 1.00 91.94 193 GLN A O 1
ATOM 1497 N N . ASN A 1 194 ? -7.304 -2.771 2.810 1.00 87.75 194 ASN A N 1
ATOM 1498 C CA . ASN A 1 194 ? -6.858 -3.320 1.529 1.00 87.75 194 ASN A CA 1
ATOM 1499 C C . ASN A 1 194 ? -7.061 -4.837 1.467 1.00 87.75 194 ASN A C 1
ATOM 1501 O O . ASN A 1 194 ? -7.615 -5.336 0.492 1.00 87.75 194 ASN A O 1
ATOM 1505 N N . ALA A 1 195 ? -6.706 -5.561 2.531 1.00 90.75 195 ALA A N 1
ATOM 1506 C CA . ALA A 1 195 ? -6.946 -6.998 2.617 1.00 90.75 195 ALA A CA 1
ATOM 1507 C C . ALA A 1 195 ? -8.448 -7.347 2.566 1.00 90.75 195 ALA A C 1
ATOM 1509 O O . ALA A 1 195 ? -8.840 -8.296 1.887 1.00 90.75 195 ALA A O 1
ATOM 1510 N N . SER A 1 196 ? -9.301 -6.538 3.206 1.00 92.56 196 SER A N 1
ATOM 1511 C CA . SER A 1 196 ? -10.760 -6.717 3.169 1.00 92.56 196 SER A CA 1
ATOM 1512 C C . SER A 1 196 ? -11.324 -6.504 1.764 1.00 92.56 196 SER A C 1
ATOM 1514 O O . SER A 1 196 ? -12.098 -7.336 1.289 1.00 92.56 196 SER A O 1
ATOM 1516 N N . ARG A 1 197 ? -10.883 -5.445 1.066 1.00 88.50 197 ARG A N 1
ATOM 1517 C CA . ARG A 1 197 ? -11.244 -5.159 -0.336 1.00 88.50 197 ARG A CA 1
ATOM 1518 C C . ARG A 1 197 ? -10.785 -6.255 -1.294 1.00 88.50 197 ARG A C 1
ATOM 1520 O O . ARG A 1 197 ? -11.542 -6.637 -2.179 1.00 88.50 197 ARG A O 1
ATOM 1527 N N . ALA A 1 198 ? -9.584 -6.786 -1.079 1.00 87.56 198 ALA A N 1
ATOM 1528 C CA . ALA A 1 198 ? -9.022 -7.893 -1.847 1.00 87.56 198 ALA A CA 1
ATOM 1529 C C . ALA A 1 198 ? -9.609 -9.269 -1.469 1.00 87.56 198 ALA A C 1
ATOM 1531 O O . ALA A 1 198 ? -9.182 -10.281 -2.018 1.00 87.56 198 ALA A O 1
ATOM 1532 N N . LYS A 1 199 ? -10.583 -9.325 -0.546 1.00 91.50 199 LYS A N 1
ATOM 1533 C CA . LYS A 1 199 ? -11.245 -10.558 -0.086 1.00 91.50 199 LYS A CA 1
ATOM 1534 C C . LYS A 1 199 ? -10.277 -11.629 0.446 1.00 91.50 199 LYS A C 1
ATOM 1536 O O . LYS A 1 199 ? -10.486 -12.825 0.250 1.00 91.50 199 LYS A O 1
ATOM 1541 N N . LEU A 1 200 ? -9.207 -11.212 1.120 1.00 91.31 200 LEU A N 1
ATOM 1542 C CA . LEU A 1 200 ? -8.236 -12.149 1.682 1.00 91.31 200 LEU A CA 1
ATOM 1543 C C . LEU A 1 200 ? -8.789 -12.856 2.916 1.00 91.31 200 LEU A C 1
ATOM 1545 O O . LEU A 1 200 ? -9.353 -12.233 3.806 1.00 91.31 200 LEU A O 1
ATOM 1549 N N . LYS A 1 201 ? -8.512 -14.154 3.049 1.00 93.19 201 LYS A N 1
ATOM 1550 C CA . LYS A 1 201 ? -8.846 -14.890 4.277 1.00 93.19 201 LYS A CA 1
ATOM 1551 C C . LYS A 1 201 ? -8.080 -14.365 5.497 1.00 93.19 201 LYS A C 1
ATOM 1553 O O . LYS A 1 201 ? -8.646 -14.279 6.580 1.00 93.19 201 LYS A O 1
ATOM 1558 N N . SER A 1 202 ? -6.790 -14.076 5.336 1.00 94.12 202 SER A N 1
ATOM 1559 C CA . SER A 1 202 ? -5.894 -13.712 6.435 1.00 94.12 202 SER A CA 1
ATOM 1560 C C . SER A 1 202 ? -4.828 -12.733 5.960 1.00 94.12 202 SER A C 1
ATOM 1562 O O . SER A 1 202 ? -4.414 -12.793 4.802 1.00 94.12 202 SER A O 1
ATOM 1564 N N . VAL A 1 203 ? -4.372 -11.848 6.845 1.00 93.19 203 VAL A N 1
ATOM 1565 C CA . VAL A 1 203 ? -3.314 -10.873 6.555 1.00 93.19 203 VAL A CA 1
ATOM 1566 C C . VAL A 1 203 ? -2.329 -10.769 7.726 1.00 93.19 203 VAL A C 1
ATOM 1568 O O . VAL A 1 203 ? -2.756 -10.614 8.874 1.00 93.19 203 VAL A O 1
ATOM 1571 N N . PRO A 1 204 ? -1.006 -10.837 7.483 1.00 91.62 204 PRO A N 1
ATOM 1572 C CA . PRO A 1 204 ? -0.019 -10.604 8.528 1.00 91.62 204 PRO A CA 1
ATOM 1573 C C . PRO A 1 204 ? 0.110 -9.106 8.810 1.00 91.62 204 PRO A C 1
ATOM 1575 O O . PRO A 1 204 ? 0.208 -8.307 7.887 1.00 91.62 204 PRO A O 1
ATOM 1578 N N . ILE A 1 205 ? 0.188 -8.715 10.078 1.00 90.19 205 ILE A N 1
ATOM 1579 C CA . ILE A 1 205 ? 0.504 -7.349 10.510 1.00 90.19 205 ILE A CA 1
ATOM 1580 C C . ILE A 1 205 ? 1.703 -7.365 11.475 1.00 90.19 205 ILE A C 1
ATOM 1582 O O . ILE A 1 205 ? 1.913 -8.363 12.174 1.00 90.19 205 ILE A O 1
ATOM 1586 N N . PRO A 1 206 ? 2.503 -6.287 11.560 1.00 86.25 206 PRO A N 1
ATOM 1587 C CA . PRO A 1 206 ? 3.607 -6.205 12.515 1.00 86.25 206 PRO A CA 1
ATOM 1588 C C . PRO A 1 206 ? 3.150 -6.408 13.965 1.00 86.25 206 PRO A C 1
ATOM 1590 O O . PRO A 1 206 ? 2.084 -5.929 14.367 1.00 86.25 206 PRO A O 1
ATOM 1593 N N . ASN A 1 207 ? 3.966 -7.091 14.769 1.00 87.50 207 ASN A N 1
ATOM 1594 C CA . ASN A 1 207 ? 3.697 -7.280 16.191 1.00 87.50 207 ASN A CA 1
ATOM 1595 C C . ASN A 1 207 ? 4.068 -6.034 17.010 1.00 87.50 207 ASN A C 1
ATOM 1597 O O . ASN A 1 207 ? 5.188 -5.911 17.497 1.00 87.50 207 ASN A O 1
ATOM 1601 N N . THR A 1 208 ? 3.113 -5.127 17.201 1.00 87.94 208 THR A N 1
ATOM 1602 C CA . THR A 1 208 ? 3.264 -3.964 18.089 1.00 87.94 208 THR A CA 1
ATOM 1603 C C . THR A 1 208 ? 2.204 -3.986 19.186 1.00 87.94 208 THR A C 1
ATOM 1605 O O . THR A 1 208 ? 1.144 -4.598 19.031 1.00 87.94 208 THR A O 1
ATOM 1608 N N . LYS A 1 209 ? 2.454 -3.286 20.304 1.00 88.44 209 LYS A N 1
ATOM 1609 C CA . LYS A 1 209 ? 1.465 -3.164 21.391 1.00 88.44 209 LYS A CA 1
ATOM 1610 C C . LYS A 1 209 ? 0.146 -2.570 20.887 1.00 88.44 209 LYS A C 1
ATOM 1612 O O . LYS A 1 209 ? -0.910 -3.101 21.209 1.00 88.44 209 LYS A O 1
ATOM 1617 N N . ALA A 1 210 ? 0.212 -1.513 20.074 1.00 89.62 210 ALA A N 1
ATOM 1618 C CA . ALA A 1 210 ? -0.971 -0.878 19.492 1.00 89.62 210 ALA A CA 1
ATOM 1619 C C . ALA A 1 210 ? -1.747 -1.852 18.592 1.00 89.62 210 ALA A C 1
ATOM 1621 O O . ALA A 1 210 ? -2.953 -2.003 18.753 1.00 89.62 210 ALA A O 1
ATOM 1622 N N . ASN A 1 211 ? -1.055 -2.584 17.712 1.00 93.00 211 ASN A N 1
ATOM 1623 C CA . ASN A 1 211 ? -1.693 -3.560 16.828 1.00 93.00 211 ASN A CA 1
ATOM 1624 C C . ASN A 1 211 ? -2.378 -4.682 17.611 1.00 93.00 211 ASN A C 1
ATOM 1626 O O . ASN A 1 211 ? -3.493 -5.070 17.270 1.00 93.00 211 ASN A O 1
ATOM 1630 N N . LEU A 1 212 ? -1.751 -5.172 18.682 1.00 93.25 212 LEU A N 1
ATOM 1631 C CA . LEU A 1 212 ? -2.338 -6.190 19.550 1.00 93.25 212 LEU A CA 1
ATOM 1632 C C . LEU A 1 212 ? -3.624 -5.690 20.226 1.00 93.25 212 LEU A C 1
ATOM 1634 O O . LEU A 1 212 ? -4.627 -6.398 20.243 1.00 93.25 212 LEU A O 1
ATOM 1638 N N . TRP A 1 213 ? -3.616 -4.462 20.749 1.00 95.00 213 TRP A N 1
ATOM 1639 C CA . TRP A 1 213 ? -4.797 -3.855 21.362 1.00 95.00 213 TRP A CA 1
ATOM 1640 C C . TRP A 1 213 ? -5.924 -3.621 20.357 1.00 95.00 213 TRP A C 1
ATOM 1642 O O . TRP A 1 213 ? -7.057 -4.031 20.601 1.00 95.00 213 TRP A O 1
ATOM 1652 N N . ILE A 1 214 ? -5.612 -3.004 19.217 1.00 95.81 214 ILE A N 1
ATOM 1653 C CA . ILE A 1 214 ? -6.594 -2.708 18.173 1.00 95.81 214 ILE A CA 1
ATOM 1654 C C . ILE A 1 214 ? -7.217 -4.005 17.651 1.00 95.81 214 ILE A C 1
ATOM 1656 O O . ILE A 1 214 ? -8.438 -4.118 17.607 1.00 95.81 214 ILE A O 1
ATOM 1660 N N . THR A 1 215 ? -6.406 -5.011 17.311 1.00 96.69 215 THR A N 1
ATOM 1661 C CA . THR A 1 215 ? -6.928 -6.302 16.836 1.00 96.69 215 THR A CA 1
ATOM 1662 C C . THR A 1 215 ? -7.728 -7.041 17.905 1.00 96.69 215 THR A C 1
ATOM 1664 O O . THR A 1 215 ? -8.744 -7.642 17.575 1.00 96.69 215 THR A O 1
ATOM 1667 N N . SER A 1 216 ? -7.360 -6.936 19.186 1.00 96.94 216 SER A N 1
ATOM 1668 C CA . SER A 1 216 ? -8.173 -7.465 20.288 1.00 96.94 216 SER A CA 1
ATOM 1669 C C . SER A 1 216 ? -9.564 -6.818 20.338 1.00 96.94 216 SER A C 1
ATOM 1671 O O . SER A 1 216 ? -10.565 -7.528 20.405 1.00 96.94 216 SER A O 1
ATOM 1673 N N . ILE A 1 217 ? -9.652 -5.486 20.212 1.00 97.88 217 ILE A N 1
ATOM 1674 C CA . ILE A 1 217 ? -10.937 -4.765 20.161 1.00 97.88 217 ILE A CA 1
ATOM 1675 C C . ILE A 1 217 ? -11.748 -5.199 18.930 1.00 97.88 217 ILE A C 1
ATOM 1677 O O . ILE A 1 217 ? -12.931 -5.517 19.048 1.00 97.88 217 ILE A O 1
ATOM 1681 N N . LEU A 1 218 ? -11.117 -5.269 17.753 1.00 97.88 218 LEU A N 1
ATOM 1682 C CA . LEU A 1 218 ? -11.775 -5.725 16.524 1.00 97.88 218 LEU A CA 1
ATOM 1683 C C . LEU A 1 218 ? -12.330 -7.151 16.663 1.00 97.88 218 LEU A C 1
ATOM 1685 O O . LEU A 1 218 ? -13.435 -7.423 16.192 1.00 97.88 218 LEU A O 1
ATOM 1689 N N . LEU A 1 219 ? -11.586 -8.048 17.318 1.00 97.81 219 LEU A N 1
ATOM 1690 C CA . LEU A 1 219 ? -11.999 -9.429 17.567 1.00 97.81 219 LEU A CA 1
ATOM 1691 C C . LEU A 1 219 ? -13.181 -9.490 18.541 1.00 97.81 219 LEU A C 1
ATOM 1693 O O . LEU A 1 219 ? -14.177 -10.150 18.253 1.00 97.81 219 LEU A O 1
ATOM 1697 N N . GLN A 1 220 ? -13.110 -8.760 19.657 1.00 97.12 220 GLN A N 1
ATOM 1698 C CA . GLN A 1 220 ? -14.175 -8.695 20.667 1.00 97.12 220 GLN A CA 1
ATOM 1699 C C . GLN A 1 220 ? -15.495 -8.162 20.100 1.00 97.12 220 GLN A C 1
ATOM 1701 O O . GLN A 1 220 ? -16.565 -8.642 20.467 1.00 97.12 220 GLN A O 1
ATOM 1706 N N . HIS A 1 221 ? -15.422 -7.194 19.184 1.00 97.19 221 HIS A N 1
ATOM 1707 C CA . HIS A 1 221 ? -16.590 -6.632 18.504 1.00 97.19 221 HIS A CA 1
ATOM 1708 C C . HIS A 1 221 ? -16.978 -7.389 17.221 1.00 97.19 221 HIS A C 1
ATOM 1710 O O . HIS A 1 221 ? -17.947 -7.023 16.561 1.00 97.19 221 HIS A O 1
ATOM 1716 N N . GLY A 1 222 ? -16.263 -8.466 16.881 1.00 96.38 222 GLY A N 1
ATOM 1717 C CA . GLY A 1 222 ? -16.622 -9.383 15.802 1.00 96.38 222 GLY A CA 1
ATOM 1718 C C . GLY A 1 222 ? -16.375 -8.866 14.383 1.00 96.38 222 GLY A C 1
ATOM 1719 O O . GLY A 1 222 ? -16.964 -9.431 13.457 1.00 96.38 222 GLY A O 1
ATOM 1720 N N . PHE A 1 223 ? -15.528 -7.842 14.211 1.00 97.56 223 PHE A N 1
ATOM 1721 C CA . PHE A 1 223 ? -15.097 -7.316 12.904 1.00 97.56 223 PHE A CA 1
ATOM 1722 C C . PHE A 1 223 ? -14.112 -8.244 12.190 1.00 97.56 223 PHE A C 1
ATOM 1724 O O . PHE A 1 223 ? -14.107 -8.330 10.965 1.00 97.56 223 PHE A O 1
ATOM 1731 N N . ILE A 1 224 ? -13.294 -8.955 12.963 1.00 97.75 224 ILE A N 1
ATOM 1732 C CA . ILE A 1 224 ? -12.363 -9.977 12.477 1.00 97.75 224 ILE A CA 1
ATOM 1733 C C . ILE A 1 224 ? -12.726 -11.334 13.082 1.00 97.75 224 ILE A C 1
ATOM 1735 O O . ILE A 1 224 ? -13.443 -11.407 14.082 1.00 97.75 224 ILE A O 1
ATOM 1739 N N . TYR A 1 225 ? -12.273 -12.412 12.449 1.00 97.31 225 TYR A N 1
ATOM 1740 C CA . TYR A 1 225 ? -12.602 -13.774 12.857 1.00 97.31 225 TYR A CA 1
ATOM 1741 C C . TYR A 1 225 ? -11.652 -14.299 13.936 1.00 97.31 225 TYR A C 1
ATOM 1743 O O . TYR A 1 225 ? -12.101 -14.897 14.911 1.00 97.31 225 TYR A O 1
ATOM 1751 N N . ASN A 1 226 ? -10.346 -14.079 13.767 1.00 97.31 226 ASN A N 1
ATOM 1752 C CA . ASN A 1 226 ? -9.319 -14.630 14.647 1.00 97.31 226 ASN A CA 1
ATOM 1753 C C . ASN A 1 226 ? -7.998 -13.846 14.529 1.00 97.31 226 ASN A C 1
ATOM 1755 O O . ASN A 1 226 ? -7.758 -13.156 13.538 1.00 97.31 226 ASN A O 1
ATOM 1759 N N . VAL A 1 227 ? -7.137 -13.961 15.543 1.00 96.62 227 VAL A N 1
ATOM 1760 C CA . VAL A 1 227 ? -5.775 -13.412 15.540 1.00 96.62 227 VAL A CA 1
ATOM 1761 C C . VAL A 1 227 ? -4.805 -14.486 16.021 1.00 96.62 227 VAL A C 1
ATOM 1763 O O . VAL A 1 227 ? -4.869 -14.922 17.168 1.00 96.62 227 VAL A O 1
ATOM 1766 N N . THR A 1 228 ? -3.868 -14.880 15.163 1.00 95.12 228 THR A N 1
ATOM 1767 C CA . THR A 1 228 ? -2.867 -15.914 15.456 1.00 95.12 228 THR A CA 1
ATOM 1768 C C . THR A 1 228 ? -1.464 -15.319 15.446 1.00 95.12 228 THR A C 1
ATOM 1770 O O . THR A 1 228 ? -1.126 -14.508 14.593 1.00 95.12 228 THR A O 1
ATOM 1773 N N . ARG A 1 229 ? -0.600 -15.717 16.380 1.00 94.75 229 ARG A N 1
ATOM 1774 C CA . ARG A 1 229 ? 0.821 -15.337 16.344 1.00 94.75 229 ARG A CA 1
ATOM 1775 C C . ARG A 1 229 ? 1.574 -16.180 15.313 1.00 94.75 229 ARG A C 1
ATOM 1777 O O . ARG A 1 229 ? 1.386 -17.391 15.259 1.00 94.75 229 ARG A O 1
ATOM 1784 N N . GLY A 1 230 ? 2.434 -15.554 14.516 1.00 92.81 230 GLY A N 1
ATOM 1785 C CA . GLY A 1 230 ? 3.274 -16.240 13.536 1.00 92.81 230 GLY A CA 1
ATOM 1786 C C . GLY A 1 230 ? 4.476 -15.436 13.057 1.00 92.81 230 GLY A C 1
ATOM 1787 O O . GLY A 1 230 ? 4.847 -14.407 13.612 1.00 92.81 230 GLY A O 1
ATOM 1788 N N . THR A 1 231 ? 5.112 -15.888 11.994 1.00 86.31 231 THR A N 1
ATOM 1789 C CA . THR A 1 231 ? 6.229 -15.158 11.389 1.00 86.31 231 THR A CA 1
ATOM 1790 C C . THR A 1 231 ? 5.798 -14.536 10.067 1.00 86.31 231 THR A C 1
ATOM 1792 O O . THR A 1 231 ? 4.647 -14.678 9.649 1.00 86.31 231 THR A O 1
ATOM 1795 N N . VAL A 1 232 ? 6.721 -13.857 9.386 1.00 78.31 232 VAL A N 1
ATOM 1796 C CA . VAL A 1 232 ? 6.534 -13.423 7.990 1.00 78.31 232 VAL A CA 1
ATOM 1797 C C . VAL A 1 232 ? 6.141 -14.594 7.076 1.00 78.31 232 VAL A C 1
ATOM 1799 O O . VAL A 1 232 ? 5.404 -14.388 6.120 1.00 78.31 232 VAL A O 1
ATOM 1802 N N . ALA A 1 233 ? 6.585 -15.818 7.383 1.00 80.12 233 ALA A N 1
ATOM 1803 C CA . ALA A 1 233 ? 6.302 -16.996 6.565 1.00 80.12 233 ALA A CA 1
ATOM 1804 C C . ALA A 1 233 ? 4.878 -17.549 6.750 1.00 80.12 233 ALA A C 1
ATOM 1806 O O . ALA A 1 233 ? 4.353 -18.187 5.843 1.00 80.12 233 ALA A O 1
ATOM 1807 N N . GLY A 1 234 ? 4.246 -17.334 7.907 1.00 86.25 234 GLY A N 1
ATOM 1808 C CA . GLY A 1 234 ? 2.943 -17.937 8.186 1.00 86.25 234 GLY A CA 1
ATOM 1809 C C . GLY A 1 234 ? 2.500 -17.863 9.649 1.00 86.25 234 GLY A C 1
ATOM 1810 O O . GLY A 1 234 ? 3.311 -17.547 10.530 1.00 86.25 234 GLY A O 1
ATOM 1811 N N . PRO A 1 235 ? 1.218 -18.167 9.931 1.00 91.31 235 PRO A N 1
ATOM 1812 C CA . PRO A 1 235 ? 0.697 -18.296 11.288 1.00 91.31 235 PRO A CA 1
ATOM 1813 C C . PRO A 1 235 ? 1.271 -19.556 11.955 1.00 91.31 235 PRO A C 1
ATOM 1815 O O . PRO A 1 235 ? 0.960 -20.675 11.560 1.00 91.31 235 PRO A O 1
ATOM 1818 N N . SER A 1 236 ? 2.115 -19.379 12.972 1.00 91.31 236 SER A N 1
ATOM 1819 C CA . SER A 1 236 ? 2.746 -20.470 13.723 1.00 91.31 236 SER A CA 1
ATOM 1820 C C . SER A 1 236 ? 3.181 -19.971 15.097 1.00 91.31 236 SER A C 1
ATOM 1822 O O . SER A 1 236 ? 4.136 -19.202 15.235 1.00 91.31 236 SER A O 1
ATOM 1824 N N . ALA A 1 237 ? 2.472 -20.414 16.137 1.00 89.19 237 ALA A N 1
ATOM 1825 C CA . ALA A 1 237 ? 2.786 -20.041 17.514 1.00 89.19 237 ALA A CA 1
ATOM 1826 C C . ALA A 1 237 ? 4.137 -20.611 17.978 1.00 89.19 237 ALA A C 1
ATOM 1828 O O . ALA A 1 237 ? 4.768 -20.039 18.864 1.00 89.19 237 ALA A O 1
ATOM 1829 N N . VAL A 1 238 ? 4.581 -21.720 17.381 1.00 91.50 238 VAL A N 1
ATOM 1830 C CA . VAL A 1 238 ? 5.877 -22.337 17.677 1.00 91.50 238 VAL A CA 1
ATOM 1831 C C . VAL A 1 238 ? 6.996 -21.479 17.094 1.00 91.50 238 VAL A C 1
ATOM 1833 O O . VAL A 1 238 ? 7.836 -20.991 17.850 1.00 91.50 238 VAL A O 1
ATOM 1836 N N . ASP A 1 239 ? 6.940 -21.195 15.789 1.00 89.56 239 ASP A N 1
ATOM 1837 C CA . ASP A 1 239 ? 7.982 -20.41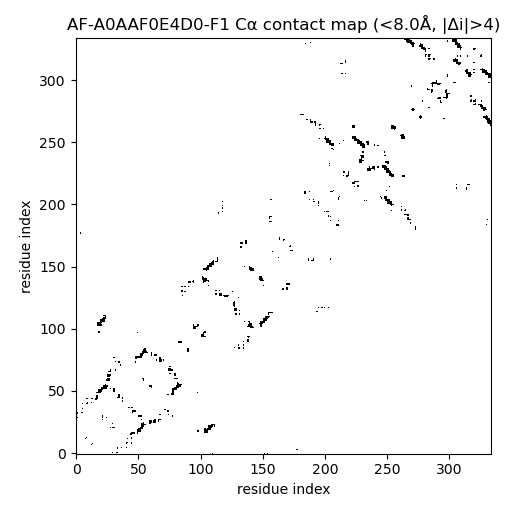8 15.101 1.00 89.56 239 ASP A CA 1
ATOM 1838 C C . ASP A 1 239 ? 8.060 -18.981 15.620 1.00 89.56 239 ASP A C 1
ATOM 1840 O O . ASP A 1 239 ? 9.129 -18.371 15.633 1.00 89.56 239 ASP A O 1
ATOM 1844 N N . TRP A 1 240 ? 6.935 -18.438 16.096 1.00 91.88 240 TRP A N 1
ATOM 1845 C CA . TRP A 1 240 ? 6.883 -17.142 16.767 1.00 91.88 240 TRP A CA 1
ATOM 1846 C C . TRP A 1 240 ? 7.867 -17.036 17.934 1.00 91.88 240 TRP A C 1
ATOM 1848 O O . TRP A 1 240 ? 8.547 -16.016 18.082 1.00 91.88 240 TRP A O 1
ATOM 1858 N N . ASN A 1 241 ? 7.917 -18.064 18.787 1.00 90.12 241 ASN A N 1
ATOM 1859 C CA . ASN A 1 241 ? 8.678 -18.015 20.034 1.00 90.12 241 ASN A CA 1
ATOM 1860 C C . ASN A 1 241 ? 10.184 -17.937 19.762 1.00 90.12 241 ASN A C 1
ATOM 1862 O O . ASN A 1 241 ? 10.891 -17.219 20.467 1.00 90.12 241 ASN A O 1
ATOM 1866 N N . SER A 1 242 ? 10.651 -18.613 18.711 1.00 90.56 242 SER A N 1
ATOM 1867 C CA . SER A 1 242 ? 12.046 -18.595 18.263 1.00 90.56 242 SER A CA 1
ATOM 1868 C C . SER A 1 242 ? 12.379 -17.450 17.304 1.00 90.56 242 SER A C 1
ATOM 1870 O O . SER A 1 242 ? 13.553 -17.148 17.106 1.00 90.56 242 SER A O 1
ATOM 1872 N N . ALA A 1 243 ? 11.383 -16.811 16.685 1.00 80.44 243 ALA A N 1
ATOM 1873 C CA . ALA A 1 243 ? 11.623 -15.732 15.736 1.00 80.44 243 ALA A CA 1
ATOM 1874 C C . ALA A 1 243 ? 12.097 -14.443 16.435 1.00 80.44 243 ALA A C 1
ATOM 1876 O O . ALA A 1 243 ? 11.568 -14.095 17.497 1.00 80.44 243 ALA A O 1
ATOM 1877 N N . PRO A 1 244 ? 13.027 -13.685 15.820 1.00 78.62 244 PRO A N 1
ATOM 1878 C CA . PRO A 1 244 ? 13.374 -12.344 16.280 1.00 78.62 244 PRO A CA 1
ATOM 1879 C C . PRO A 1 244 ? 12.172 -11.400 16.146 1.00 78.62 244 PRO A C 1
ATOM 1881 O O . PRO A 1 244 ? 11.332 -11.585 15.261 1.00 78.62 244 PRO A O 1
ATOM 1884 N N . ASP A 1 245 ? 12.111 -10.359 16.981 1.00 73.31 245 ASP A N 1
ATOM 1885 C CA . ASP A 1 245 ? 10.964 -9.438 17.061 1.00 73.31 245 ASP A CA 1
ATOM 1886 C C . ASP A 1 245 ? 10.558 -8.849 15.706 1.00 73.31 245 ASP A C 1
ATOM 1888 O O . ASP A 1 245 ? 9.372 -8.793 15.382 1.00 73.31 245 ASP A O 1
ATOM 1892 N N . VAL A 1 246 ? 11.539 -8.520 14.864 1.00 75.00 246 VAL A N 1
ATOM 1893 C CA . VAL A 1 246 ? 11.327 -7.973 13.515 1.00 75.00 246 VAL A CA 1
ATOM 1894 C C . VAL A 1 246 ? 10.562 -8.939 12.603 1.00 75.00 246 VAL A C 1
ATOM 1896 O O . VAL A 1 246 ? 9.801 -8.503 11.740 1.00 75.00 246 VAL A O 1
ATOM 1899 N N . ARG A 1 247 ? 10.694 -10.258 12.800 1.00 78.19 247 ARG A N 1
ATOM 1900 C CA . ARG A 1 247 ? 10.015 -11.283 11.983 1.00 78.19 247 ARG A CA 1
ATOM 1901 C C . ARG A 1 247 ? 8.674 -11.735 12.558 1.00 78.19 247 ARG A C 1
ATOM 1903 O O . ARG A 1 247 ? 7.961 -12.478 11.884 1.00 78.19 247 ARG A O 1
ATOM 1910 N N . ARG A 1 248 ? 8.308 -11.298 13.766 1.00 84.44 248 ARG A N 1
ATOM 1911 C CA . ARG A 1 248 ? 7.043 -11.652 14.426 1.00 84.44 248 ARG A CA 1
ATOM 1912 C C . ARG A 1 248 ? 5.860 -10.907 13.789 1.00 84.44 248 ARG A C 1
ATOM 1914 O O . ARG A 1 248 ? 5.888 -9.685 13.628 1.00 84.44 248 ARG A O 1
ATOM 1921 N N . ARG A 1 249 ? 4.804 -11.632 13.412 1.00 90.12 249 ARG A N 1
ATOM 1922 C CA . ARG A 1 249 ? 3.578 -11.116 12.768 1.00 90.12 249 ARG A CA 1
ATOM 1923 C C . ARG A 1 249 ? 2.310 -11.604 13.464 1.00 90.12 249 ARG A C 1
ATOM 1925 O O . ARG A 1 249 ? 2.176 -12.790 13.764 1.00 90.12 249 ARG A O 1
ATOM 1932 N N . LEU A 1 250 ? 1.363 -10.702 13.700 1.00 94.38 250 LEU A N 1
ATOM 1933 C CA . LEU A 1 250 ? 0.002 -11.090 14.065 1.00 94.38 250 LEU A CA 1
ATOM 1934 C C . LEU A 1 250 ? -0.739 -11.406 12.763 1.00 94.38 250 LEU A C 1
ATOM 1936 O O . LEU A 1 250 ? -0.848 -10.552 11.894 1.00 94.38 250 LEU A O 1
ATOM 1940 N N . TRP A 1 251 ? -1.205 -12.631 12.601 1.00 95.88 251 TRP A N 1
ATOM 1941 C CA . TRP A 1 251 ? -2.019 -13.060 11.471 1.00 95.88 251 TRP A CA 1
ATOM 1942 C C . TRP A 1 251 ? -3.481 -12.824 11.806 1.00 95.88 251 TRP A C 1
ATOM 1944 O O . TRP A 1 251 ? -4.010 -13.439 12.731 1.00 95.88 251 TRP A O 1
ATOM 1954 N N . VAL A 1 252 ? -4.098 -11.886 11.097 1.00 97.38 252 VAL A N 1
ATOM 1955 C CA . VAL A 1 252 ? -5.479 -11.465 11.315 1.00 97.38 252 VAL A CA 1
ATOM 1956 C C . VAL A 1 252 ? -6.362 -12.141 10.279 1.00 97.38 252 VAL A C 1
ATOM 1958 O O . VAL A 1 252 ? -6.276 -11.821 9.095 1.00 97.38 252 VAL A O 1
ATOM 1961 N N . ASP A 1 253 ? -7.223 -13.047 10.731 1.00 97.38 253 ASP A N 1
ATOM 1962 C CA . ASP A 1 253 ? -8.213 -13.698 9.880 1.00 97.38 253 ASP A CA 1
ATOM 1963 C C . ASP A 1 253 ? -9.412 -12.763 9.706 1.00 97.38 253 ASP A C 1
ATOM 1965 O O . ASP A 1 253 ? -10.075 -12.379 10.678 1.00 97.38 253 ASP A O 1
ATOM 1969 N N . LEU A 1 254 ? -9.682 -12.375 8.462 1.00 97.38 254 LEU A N 1
ATOM 1970 C CA . LEU A 1 254 ? -10.774 -11.476 8.118 1.00 97.38 254 LEU A CA 1
ATOM 1971 C C . LEU A 1 254 ? -12.103 -12.228 8.086 1.00 97.38 254 LEU A C 1
ATOM 1973 O O . LEU A 1 254 ? -12.172 -13.432 7.835 1.00 97.38 254 LEU A O 1
ATOM 1977 N N . LYS A 1 255 ? -13.181 -11.497 8.366 1.00 96.50 255 LYS A N 1
ATOM 1978 C CA . LYS A 1 255 ? -14.531 -12.048 8.441 1.00 96.50 255 LYS A CA 1
ATOM 1979 C C . LYS A 1 255 ? -15.374 -11.524 7.288 1.00 96.50 255 LYS A C 1
ATOM 1981 O O . LYS A 1 255 ? -15.411 -10.320 7.040 1.00 96.50 255 LYS A O 1
ATOM 1986 N N . TYR A 1 256 ? -16.094 -12.431 6.641 1.00 96.31 256 TYR A N 1
ATOM 1987 C CA . TYR A 1 256 ? -17.004 -12.142 5.536 1.00 96.31 256 TYR A CA 1
ATOM 1988 C C . TYR A 1 256 ? -18.403 -12.648 5.882 1.00 96.31 256 TYR A C 1
ATOM 1990 O O . TYR A 1 256 ? -18.564 -13.605 6.644 1.00 96.31 256 TYR A O 1
ATOM 1998 N N . ARG A 1 257 ? -19.423 -11.958 5.376 1.00 93.56 257 ARG A N 1
ATOM 1999 C CA . ARG A 1 257 ? -20.824 -12.379 5.484 1.00 93.56 257 ARG A CA 1
ATOM 2000 C C . ARG A 1 257 ? -21.110 -13.487 4.464 1.00 93.56 257 ARG A C 1
ATOM 2002 O O . ARG A 1 257 ? -20.287 -13.774 3.603 1.00 93.56 257 ARG A O 1
ATOM 2009 N N . SER A 1 258 ? -22.292 -14.096 4.542 1.00 93.12 258 SER A N 1
ATOM 2010 C CA . SER A 1 258 ? -22.711 -15.160 3.614 1.00 93.12 258 SER A CA 1
ATOM 2011 C C . SER A 1 258 ? -22.847 -14.707 2.156 1.00 93.12 258 SER A C 1
ATOM 2013 O O . SER A 1 258 ? -22.957 -15.546 1.273 1.00 93.12 258 SER A O 1
ATOM 2015 N N . ASP A 1 259 ? -22.876 -13.397 1.909 1.00 93.06 259 ASP A N 1
ATOM 2016 C CA . ASP A 1 259 ? -22.905 -12.773 0.584 1.00 93.06 259 ASP A CA 1
ATOM 2017 C C . ASP A 1 259 ? -21.518 -12.267 0.131 1.00 93.06 259 ASP A C 1
ATOM 2019 O O . ASP A 1 259 ? -21.427 -11.381 -0.719 1.00 93.06 259 ASP A O 1
ATOM 2023 N N . ASP A 1 260 ? -20.437 -12.785 0.726 1.00 88.50 260 ASP A N 1
ATOM 2024 C CA . ASP A 1 260 ? -19.034 -12.427 0.462 1.00 88.50 260 ASP A CA 1
ATOM 2025 C C . ASP A 1 260 ? -18.664 -10.951 0.693 1.00 88.50 260 ASP A C 1
ATOM 2027 O O . ASP A 1 260 ? -17.575 -10.505 0.308 1.00 88.50 260 ASP A O 1
ATOM 2031 N N . ARG A 1 261 ? -19.527 -10.162 1.346 1.00 92.81 261 ARG A N 1
ATOM 2032 C CA . ARG A 1 261 ? -19.161 -8.804 1.766 1.00 92.81 261 ARG A CA 1
ATOM 2033 C C . ARG A 1 261 ? -18.306 -8.845 3.035 1.00 92.81 261 ARG A C 1
ATOM 2035 O O . ARG A 1 261 ? -18.648 -9.586 3.964 1.00 92.81 261 ARG A O 1
ATOM 2042 N N . PRO A 1 262 ? -17.218 -8.056 3.117 1.00 95.00 262 PRO A N 1
ATOM 2043 C CA . PRO A 1 262 ? -16.402 -7.996 4.324 1.00 95.00 262 PRO A CA 1
ATOM 2044 C C . PRO A 1 262 ? -17.221 -7.443 5.496 1.00 95.00 262 PRO A C 1
ATOM 2046 O O . PRO A 1 262 ? -18.052 -6.557 5.317 1.00 95.00 262 PRO A O 1
ATOM 2049 N N . VAL A 1 263 ? -16.998 -7.975 6.701 1.00 96.62 263 VAL A N 1
ATOM 2050 C CA . VAL A 1 263 ? -17.581 -7.420 7.935 1.00 96.62 263 VAL A CA 1
ATOM 2051 C C . VAL A 1 263 ? -16.856 -6.139 8.346 1.00 96.62 263 VAL A C 1
ATOM 2053 O O . VAL A 1 263 ? -17.494 -5.232 8.859 1.00 96.62 263 VAL A O 1
ATOM 2056 N N . LEU A 1 264 ? -15.545 -6.058 8.098 1.00 96.44 264 LEU A N 1
ATOM 2057 C CA . LEU A 1 264 ? -14.762 -4.827 8.195 1.00 96.44 264 LEU A CA 1
ATOM 2058 C C . LEU A 1 264 ? -14.759 -4.158 6.815 1.00 96.44 264 LEU A C 1
ATOM 2060 O O . LEU A 1 264 ? -13.937 -4.470 5.956 1.00 96.44 264 LEU A O 1
ATOM 2064 N N . GLU A 1 265 ? -15.711 -3.261 6.582 1.00 92.94 265 GLU A N 1
ATOM 2065 C CA . GLU A 1 265 ? -15.863 -2.558 5.303 1.00 92.94 265 GLU A CA 1
ATOM 2066 C C . GLU A 1 265 ? -14.951 -1.332 5.239 1.00 92.94 265 GLU A C 1
ATOM 2068 O O . GLU A 1 265 ? -14.332 -1.036 4.209 1.00 92.94 265 GLU A O 1
ATOM 2073 N N . SER A 1 266 ? -14.838 -0.610 6.356 1.00 94.44 266 SER A N 1
ATOM 2074 C CA . SER A 1 266 ? -13.967 0.555 6.441 1.00 94.44 266 SER A CA 1
ATOM 2075 C C . SER A 1 266 ? -13.290 0.687 7.796 1.00 94.44 266 SER A C 1
ATOM 2077 O O . SER A 1 266 ? -13.857 0.374 8.838 1.00 94.44 266 SER A O 1
ATOM 2079 N N . MET A 1 267 ? -12.051 1.174 7.769 1.00 94.56 267 MET A N 1
ATOM 2080 C CA . MET A 1 267 ? -11.266 1.480 8.957 1.00 94.56 267 MET A CA 1
ATOM 2081 C C . MET A 1 267 ? -10.547 2.801 8.711 1.00 94.56 267 MET A C 1
ATOM 2083 O O . MET A 1 267 ? -9.471 2.851 8.123 1.00 94.56 267 MET A O 1
ATOM 2087 N N . ASN A 1 268 ? -11.201 3.894 9.098 1.00 92.00 268 ASN A N 1
ATOM 2088 C CA . ASN A 1 268 ? -10.778 5.247 8.758 1.00 92.00 268 ASN A CA 1
ATOM 2089 C C . ASN A 1 268 ? -10.137 5.935 9.958 1.00 92.00 268 ASN A C 1
ATOM 2091 O O . ASN A 1 268 ? -10.701 5.966 11.054 1.00 92.00 268 ASN A O 1
ATOM 2095 N N . LEU A 1 269 ? -8.987 6.555 9.728 1.00 91.94 269 LEU A N 1
ATOM 2096 C CA . LEU A 1 269 ? -8.303 7.355 10.737 1.00 91.94 269 LEU A CA 1
ATOM 2097 C C . LEU A 1 269 ? -9.113 8.594 11.100 1.00 91.94 269 LEU A C 1
ATOM 2099 O O . LEU A 1 269 ? -9.613 9.306 10.225 1.00 91.94 269 LEU A O 1
ATOM 2103 N N . VAL A 1 270 ? -9.196 8.868 12.397 1.00 92.56 270 VAL A N 1
ATOM 2104 C CA . VAL A 1 270 ? -9.814 10.086 12.925 1.00 92.56 270 VAL A CA 1
ATOM 2105 C C . VAL A 1 270 ? -8.719 11.049 13.376 1.00 92.56 270 VAL A C 1
ATOM 2107 O O . VAL A 1 270 ? -8.660 12.181 12.894 1.00 92.56 270 VAL A O 1
ATOM 2110 N N . SER A 1 271 ? -7.815 10.586 14.235 1.00 90.12 271 SER A N 1
ATOM 2111 C CA . SER A 1 271 ? -6.583 11.286 14.574 1.00 90.12 271 SER A CA 1
ATOM 2112 C C . SER A 1 271 ? -5.553 11.047 13.477 1.00 90.12 271 SER A C 1
ATOM 2114 O O . SER A 1 271 ? -5.272 9.909 13.094 1.00 90.12 271 SER A O 1
ATOM 2116 N N . LYS A 1 272 ? -5.014 12.137 12.926 1.00 84.88 272 LYS A N 1
ATOM 2117 C CA . LYS A 1 272 ? -4.053 12.086 11.827 1.00 84.88 272 LYS A CA 1
ATOM 2118 C C . LYS A 1 272 ? -2.641 12.402 12.319 1.00 84.88 272 LYS A C 1
ATOM 2120 O O . LYS A 1 272 ? -2.475 13.181 13.259 1.00 84.88 272 LYS A O 1
ATOM 2125 N N . PRO A 1 273 ? -1.622 11.888 11.615 1.00 75.75 273 PRO A N 1
ATOM 2126 C CA . PRO A 1 273 ? -0.228 12.300 11.736 1.00 75.75 273 PRO A CA 1
ATOM 2127 C C . PRO A 1 273 ? -0.026 13.803 11.974 1.00 75.75 273 PRO A C 1
ATOM 2129 O O . PRO A 1 273 ? 0.491 14.215 13.009 1.00 75.75 273 PRO A O 1
ATOM 2132 N N . SER A 1 274 ? -0.541 14.603 11.042 1.00 76.50 274 SER A N 1
ATOM 2133 C CA . SER A 1 274 ? -0.452 16.062 11.005 1.00 76.50 274 SER A CA 1
ATOM 2134 C C . SER A 1 274 ? -1.411 16.772 11.959 1.00 76.50 274 SER A C 1
ATOM 2136 O O . SER A 1 274 ? -1.282 17.971 12.188 1.00 76.50 274 SER A O 1
ATOM 2138 N N . ARG A 1 275 ? -2.404 16.060 12.502 1.00 83.00 275 ARG A N 1
ATOM 2139 C CA . ARG A 1 275 ? -3.418 16.640 13.380 1.00 83.00 275 ARG A CA 1
ATOM 2140 C C . ARG A 1 275 ? -3.934 15.606 14.362 1.00 83.00 275 ARG A C 1
ATOM 2142 O O . ARG A 1 275 ? -4.895 14.881 14.084 1.00 83.00 275 ARG A O 1
ATOM 2149 N N . ARG A 1 276 ? -3.308 15.594 15.534 1.00 87.88 276 ARG A N 1
ATOM 2150 C CA . ARG A 1 276 ? -3.747 14.774 16.655 1.00 87.88 276 ARG A CA 1
ATOM 2151 C C . ARG A 1 276 ? -5.076 15.239 17.209 1.00 87.88 276 ARG A C 1
ATOM 2153 O O . ARG A 1 276 ? -5.306 16.437 17.375 1.00 87.88 276 ARG A O 1
ATOM 2160 N N . LEU A 1 277 ? -5.952 14.278 17.478 1.00 92.88 277 LEU A N 1
ATOM 2161 C CA . LEU A 1 277 ? -7.278 14.554 17.996 1.00 92.88 277 LEU A CA 1
ATOM 2162 C C . LEU A 1 277 ? -7.585 13.683 19.205 1.00 92.88 277 LEU A C 1
ATOM 2164 O O . LEU A 1 277 ? -7.912 12.510 19.060 1.00 92.88 277 LEU A O 1
ATOM 2168 N N . SER A 1 278 ? -7.583 14.301 20.379 1.00 94.94 278 SER A N 1
ATOM 2169 C CA . SER A 1 278 ? -8.107 13.688 21.598 1.00 94.94 278 SER A CA 1
ATOM 2170 C C . SER A 1 278 ? -9.516 14.176 21.896 1.00 94.94 278 SER A C 1
ATOM 2172 O O . SER A 1 278 ? -9.869 15.294 21.514 1.00 94.94 278 SER A O 1
ATOM 2174 N N . MET A 1 279 ? -10.322 13.358 22.564 1.00 96.94 279 MET A N 1
ATOM 2175 C CA . MET A 1 279 ? -11.649 13.728 23.054 1.00 96.94 279 MET A CA 1
ATOM 2176 C C . MET A 1 279 ? -11.742 13.516 24.564 1.00 96.94 279 MET A C 1
ATOM 2178 O O . MET A 1 279 ? -11.249 12.512 25.080 1.00 96.94 279 MET A O 1
ATOM 2182 N N . SER A 1 280 ? -12.394 14.454 25.253 1.00 96.88 280 SER A N 1
ATOM 2183 C CA . SER A 1 280 ? -12.791 14.285 26.654 1.00 96.88 280 SER A CA 1
ATOM 2184 C C . SER A 1 280 ? -13.958 13.300 26.792 1.00 96.88 280 SER A C 1
ATOM 2186 O O . SER A 1 280 ? -14.633 12.977 25.811 1.00 96.88 280 SER A O 1
ATOM 2188 N N . SER A 1 281 ? -14.264 12.869 28.018 1.00 95.12 281 SER A N 1
ATOM 2189 C CA . SER A 1 281 ? -15.416 11.992 28.288 1.00 95.12 281 SER A CA 1
ATOM 2190 C C . SER A 1 281 ? -16.745 12.568 27.760 1.00 95.12 281 SER A C 1
ATOM 2192 O O . SER A 1 281 ? -17.553 11.831 27.194 1.00 95.12 281 SER A O 1
ATOM 2194 N N . ASP A 1 282 ? -16.973 13.880 27.884 1.00 96.06 282 ASP A N 1
ATOM 2195 C CA . ASP A 1 282 ? -18.196 14.539 27.389 1.00 96.06 282 ASP A CA 1
ATOM 2196 C C . ASP A 1 282 ? -18.237 14.630 25.856 1.00 96.06 282 ASP A C 1
ATOM 2198 O O . ASP A 1 282 ? -19.299 14.611 25.226 1.00 96.06 282 ASP A O 1
ATOM 2202 N N . GLU A 1 283 ? -17.072 14.745 25.222 1.00 97.50 283 GLU A N 1
ATOM 2203 C CA . GLU A 1 283 ? -16.938 14.703 23.767 1.00 97.50 283 GLU A CA 1
ATOM 2204 C C . GLU A 1 283 ? -17.176 13.297 23.225 1.00 97.50 283 GLU A C 1
ATOM 2206 O O . GLU A 1 283 ? -17.930 13.151 22.262 1.00 97.50 283 GLU A O 1
ATOM 2211 N N . LEU A 1 284 ? -16.628 12.270 23.882 1.00 97.12 284 LEU A N 1
ATOM 2212 C CA . LEU A 1 284 ? -16.907 10.872 23.564 1.00 97.12 284 LEU A CA 1
ATOM 2213 C C . LEU A 1 284 ? -18.395 10.564 23.733 1.00 97.12 284 LEU A C 1
ATOM 2215 O O . LEU A 1 284 ? -18.986 9.976 22.832 1.00 97.12 284 LEU A O 1
ATOM 2219 N N . LEU A 1 285 ? -19.028 11.027 24.818 1.00 96.81 285 LEU A N 1
ATOM 2220 C CA . LEU A 1 285 ? -20.470 10.881 25.022 1.00 96.81 285 LEU A CA 1
ATOM 2221 C C . LEU A 1 285 ? -21.259 11.470 23.852 1.00 96.81 285 LEU A C 1
ATOM 2223 O O . LEU A 1 285 ? -22.128 10.795 23.300 1.00 96.81 285 LEU A O 1
ATOM 2227 N N . ARG A 1 286 ? -20.946 12.699 23.427 1.00 96.62 286 ARG A N 1
ATOM 2228 C CA . ARG A 1 286 ? -21.581 13.305 22.247 1.00 96.62 286 ARG A CA 1
ATOM 2229 C C . ARG A 1 286 ? -21.365 12.448 21.002 1.00 96.62 286 ARG A C 1
ATOM 2231 O O . ARG A 1 286 ? -22.334 12.142 20.309 1.00 96.62 286 ARG A O 1
ATOM 2238 N N . TRP A 1 287 ? -20.130 12.019 20.761 1.00 95.81 287 TRP A N 1
ATOM 2239 C CA . TRP A 1 287 ? -19.752 11.270 19.567 1.00 95.81 287 TRP A CA 1
ATOM 2240 C C . TRP A 1 287 ? -20.472 9.919 19.448 1.00 95.81 287 TRP A C 1
ATOM 2242 O O . TRP A 1 287 ? -20.999 9.595 18.380 1.00 95.81 287 TRP A O 1
ATOM 2252 N N . VAL A 1 288 ? -20.561 9.164 20.550 1.00 95.69 288 VAL A N 1
ATOM 2253 C CA . VAL A 1 288 ? -21.218 7.846 20.583 1.00 95.69 288 VAL A CA 1
ATOM 2254 C C . VAL A 1 288 ? -22.748 7.929 20.625 1.00 95.69 288 VAL A C 1
ATOM 2256 O O . VAL A 1 288 ? -23.413 6.955 20.281 1.00 95.69 288 VAL A O 1
ATOM 2259 N N . THR A 1 289 ? -23.322 9.070 21.030 1.00 93.62 289 THR A N 1
ATOM 2260 C CA . THR A 1 289 ? -24.784 9.294 21.105 1.00 93.62 289 THR A CA 1
ATOM 2261 C C . THR A 1 289 ? -25.362 9.984 19.867 1.00 93.62 289 THR A C 1
ATOM 2263 O O . THR A 1 289 ? -26.480 10.496 19.899 1.00 93.62 289 THR A O 1
ATOM 2266 N N . GLY A 1 290 ? -24.621 10.008 18.756 1.00 91.44 290 GLY A N 1
ATOM 2267 C CA . GLY A 1 290 ? -25.129 10.542 17.492 1.00 91.44 290 GLY A CA 1
ATOM 2268 C C . GLY A 1 290 ? -24.972 12.058 17.331 1.00 91.44 290 GLY A C 1
ATOM 2269 O O . GLY A 1 290 ? -25.505 12.628 16.381 1.00 91.44 290 GLY A O 1
ATOM 2270 N N . ARG A 1 291 ? -24.229 12.735 18.217 1.00 93.69 291 ARG A N 1
ATOM 2271 C CA . ARG A 1 291 ? -23.945 14.174 18.116 1.00 93.69 291 ARG A CA 1
ATOM 2272 C C . ARG A 1 291 ? -22.525 14.417 17.613 1.00 93.69 291 ARG A C 1
ATOM 2274 O O . ARG A 1 291 ? -21.593 13.670 17.899 1.00 93.69 291 ARG A O 1
ATOM 2281 N N . ARG A 1 292 ? -22.339 15.504 16.865 1.00 93.44 292 ARG A N 1
ATOM 2282 C CA . ARG A 1 292 ? -21.004 15.938 16.436 1.00 93.44 292 ARG A CA 1
ATOM 2283 C C . ARG A 1 292 ? -20.163 16.314 17.664 1.00 93.44 292 ARG A C 1
ATOM 2285 O O . ARG A 1 292 ? -20.642 17.025 18.549 1.00 93.44 292 ARG A O 1
ATOM 2292 N N . ALA A 1 293 ? -18.911 15.869 17.685 1.00 93.38 293 ALA A N 1
ATOM 2293 C CA . ALA A 1 293 ? -17.914 16.263 18.675 1.00 93.38 293 ALA A CA 1
ATOM 2294 C C . ALA A 1 293 ? -16.713 16.868 17.940 1.00 93.38 293 ALA A C 1
ATOM 2296 O O . ALA A 1 293 ? -16.141 16.243 17.044 1.00 93.38 293 ALA A O 1
ATOM 2297 N N . LYS A 1 294 ? -16.358 18.114 18.276 1.00 91.06 294 LYS A N 1
ATOM 2298 C CA . LYS A 1 294 ? -15.402 18.924 17.500 1.00 91.06 294 LYS A CA 1
ATOM 2299 C C . LYS A 1 294 ? -15.811 18.958 16.016 1.00 91.06 294 LYS A C 1
ATOM 2301 O O . LYS A 1 294 ? -16.952 19.282 15.693 1.00 91.06 294 LYS A O 1
ATOM 2306 N N . PHE A 1 295 ? -14.901 18.599 15.116 1.00 89.75 295 PHE A N 1
ATOM 2307 C CA . PHE A 1 295 ? -15.141 18.487 13.675 1.00 89.75 295 PHE A CA 1
ATOM 2308 C C . PHE A 1 295 ? -15.443 17.046 13.221 1.00 89.75 295 PHE A C 1
ATOM 2310 O O . PHE A 1 295 ? -15.597 16.807 12.025 1.00 89.75 295 PHE A O 1
ATOM 2317 N N . VAL A 1 296 ? -15.546 16.083 14.145 1.00 92.69 296 VAL A N 1
ATOM 2318 C CA . VAL A 1 296 ? -15.760 14.666 13.819 1.00 92.69 296 VAL A CA 1
ATOM 2319 C C . VAL A 1 296 ? -17.248 14.352 13.779 1.00 92.69 296 VAL A C 1
ATOM 2321 O O . VAL A 1 296 ? -17.994 14.616 14.725 1.00 92.69 296 VAL A O 1
ATOM 2324 N N . THR A 1 297 ? -17.687 13.772 12.665 1.00 94.12 297 THR A N 1
ATOM 2325 C CA . THR A 1 297 ? -19.065 13.308 12.494 1.00 94.12 297 THR A CA 1
ATOM 2326 C C . THR A 1 297 ? -19.393 12.184 13.481 1.00 94.12 297 THR A C 1
ATOM 2328 O O . THR A 1 297 ? -18.520 11.359 13.762 1.00 94.12 297 THR A O 1
ATOM 2331 N N . PRO A 1 298 ? -20.635 12.124 13.994 1.00 95.38 298 PRO A N 1
ATOM 2332 C CA . PRO A 1 298 ? -21.048 11.099 14.952 1.00 95.38 298 PRO A CA 1
ATOM 2333 C C . PRO A 1 298 ? -20.836 9.674 14.435 1.00 95.38 298 PRO A C 1
ATOM 2335 O O . PRO A 1 298 ? -20.823 9.451 13.218 1.00 95.38 298 PRO A O 1
ATOM 2338 N N . LEU A 1 299 ? -20.691 8.718 15.356 1.00 94.56 299 LEU A N 1
ATOM 2339 C CA . LEU A 1 299 ? -20.697 7.295 15.014 1.00 94.56 299 LEU A CA 1
ATOM 2340 C C . LEU A 1 299 ? -22.070 6.885 14.475 1.00 94.56 299 LEU A C 1
ATOM 2342 O O . LEU A 1 299 ? -23.109 7.281 15.010 1.00 94.56 299 LEU A O 1
ATOM 2346 N N . ARG A 1 300 ? -22.065 6.099 13.399 1.00 93.75 300 ARG A N 1
ATOM 2347 C CA . ARG A 1 300 ? -23.270 5.512 12.811 1.00 93.75 300 ARG A CA 1
ATOM 2348 C C . ARG A 1 300 ? -23.609 4.200 13.513 1.00 93.75 300 ARG A C 1
ATOM 2350 O O . ARG A 1 300 ? -22.798 3.625 14.239 1.00 93.75 300 ARG A O 1
ATOM 2357 N N . ALA A 1 301 ? -24.827 3.713 13.296 1.00 89.75 301 ALA A N 1
ATOM 2358 C CA . ALA A 1 301 ? -25.209 2.387 13.763 1.00 89.75 301 ALA A CA 1
ATOM 2359 C C . ALA A 1 301 ? -24.273 1.323 13.160 1.00 89.75 301 ALA A C 1
ATOM 2361 O O . ALA A 1 301 ? -23.990 1.362 11.967 1.00 89.75 301 ALA A O 1
ATOM 2362 N N . GLY A 1 302 ? -23.790 0.402 13.994 1.00 90.06 302 GLY A N 1
ATOM 2363 C CA . GLY A 1 302 ? -22.821 -0.629 13.602 1.00 90.06 302 GLY A CA 1
ATOM 2364 C C . GLY A 1 302 ? -21.356 -0.194 13.679 1.00 90.06 302 GLY A C 1
ATOM 2365 O O . GLY A 1 302 ? -20.494 -1.054 13.813 1.00 90.06 302 GLY A O 1
ATOM 2366 N N . GLU A 1 303 ? -21.063 1.108 13.695 1.00 95.81 303 GLU A N 1
ATOM 2367 C CA . GLU A 1 303 ? -19.686 1.584 13.802 1.00 95.81 303 GLU A CA 1
ATOM 2368 C C . GLU A 1 303 ? -19.168 1.571 15.243 1.00 95.81 303 GLU A C 1
ATOM 2370 O O . GLU A 1 303 ? -19.911 1.799 16.209 1.00 95.81 303 GLU A O 1
ATOM 2375 N N . ILE A 1 304 ? -17.854 1.394 15.369 1.00 97.56 304 ILE A N 1
ATOM 2376 C CA . ILE A 1 304 ? -17.112 1.594 16.613 1.00 97.56 304 ILE A CA 1
ATOM 2377 C C . ILE A 1 304 ? -16.019 2.645 16.424 1.00 97.56 304 ILE A C 1
ATOM 2379 O O . ILE A 1 304 ? -15.475 2.817 15.333 1.00 97.56 304 ILE A O 1
ATOM 2383 N N . GLY A 1 305 ? -15.677 3.346 17.500 1.00 97.19 305 GLY A N 1
ATOM 2384 C CA . GLY A 1 305 ? -14.463 4.158 17.571 1.00 97.19 305 GLY A CA 1
ATOM 2385 C C . GLY A 1 305 ? -13.416 3.448 18.416 1.00 97.19 305 GLY A C 1
ATOM 2386 O O . GLY A 1 305 ? -13.776 2.808 19.397 1.00 97.19 305 GLY A O 1
ATOM 2387 N N . ILE A 1 306 ? -12.139 3.567 18.070 1.00 97.50 306 ILE A N 1
ATOM 2388 C CA . ILE A 1 306 ? -11.035 3.059 18.891 1.00 97.50 306 ILE A CA 1
ATOM 2389 C C . ILE A 1 306 ? -10.273 4.242 19.479 1.00 97.50 306 ILE A C 1
ATOM 2391 O O . ILE A 1 306 ? -9.854 5.141 18.745 1.00 97.50 306 ILE A O 1
ATOM 2395 N N . ILE A 1 307 ? -10.109 4.227 20.800 1.00 97.00 307 ILE A N 1
ATOM 2396 C CA . ILE A 1 307 ? -9.500 5.294 21.590 1.00 97.00 307 ILE A CA 1
ATOM 2397 C C . ILE A 1 307 ? -8.217 4.781 22.245 1.00 97.00 307 ILE A C 1
ATOM 2399 O O . ILE A 1 307 ? -8.237 3.740 22.905 1.00 97.00 307 ILE A O 1
ATOM 2403 N N . ASP A 1 308 ? -7.127 5.533 22.102 1.00 95.50 308 ASP A N 1
ATOM 2404 C CA . ASP A 1 308 ? -5.918 5.359 22.909 1.00 95.50 308 ASP A CA 1
ATOM 2405 C C . ASP A 1 308 ? -6.007 6.259 24.150 1.00 95.50 308 ASP A C 1
ATOM 2407 O O . ASP A 1 308 ? -5.893 7.484 24.064 1.00 95.50 308 ASP A O 1
ATOM 2411 N N . CYS A 1 309 ? -6.233 5.651 25.316 1.00 95.50 309 CYS A N 1
ATOM 2412 C CA . CYS A 1 309 ? -6.302 6.334 26.610 1.00 95.50 309 CYS A CA 1
ATOM 2413 C C . CYS A 1 309 ? -4.936 6.351 27.332 1.00 95.50 309 CYS A C 1
ATOM 2415 O O . CYS A 1 309 ? -4.867 6.462 28.564 1.00 95.50 309 CYS A O 1
ATOM 2417 N N . GLY A 1 310 ? -3.832 6.195 26.593 1.00 91.56 310 GLY A N 1
ATOM 2418 C CA . GLY A 1 310 ? -2.467 6.252 27.103 1.00 91.56 310 GLY A CA 1
ATOM 2419 C C . GLY A 1 310 ? -2.195 5.160 28.135 1.00 91.56 310 GLY A C 1
ATOM 2420 O O . GLY A 1 310 ? -2.318 3.966 27.863 1.00 91.56 310 GLY A O 1
ATOM 2421 N N . LYS A 1 311 ? -1.848 5.557 29.366 1.00 90.44 311 LYS A N 1
ATOM 2422 C CA . LYS A 1 311 ? -1.548 4.618 30.467 1.00 90.44 311 LYS A CA 1
ATOM 2423 C C . LYS A 1 311 ? -2.714 3.692 30.828 1.00 90.44 311 LYS A C 1
ATOM 2425 O O . LYS A 1 311 ? -2.485 2.635 31.408 1.00 90.44 311 LYS A O 1
ATOM 2430 N N . HIS A 1 312 ? -3.948 4.090 30.517 1.00 92.69 312 HIS A N 1
ATOM 2431 C CA . HIS A 1 312 ? -5.135 3.287 30.805 1.00 92.69 312 HIS A CA 1
ATOM 2432 C C . HIS A 1 312 ? -5.363 2.178 29.772 1.00 92.69 312 HIS A C 1
ATOM 2434 O O . HIS A 1 312 ? -6.150 1.273 30.036 1.00 92.69 312 HIS A O 1
ATOM 2440 N N . GLY A 1 313 ? -4.652 2.212 28.641 1.00 93.25 313 GLY A N 1
ATOM 2441 C CA . GLY A 1 313 ? -4.793 1.254 27.553 1.00 93.25 313 GLY A CA 1
ATOM 2442 C C . GLY A 1 313 ? -5.734 1.738 26.454 1.00 93.25 313 GLY A C 1
ATOM 2443 O O . GLY A 1 313 ? -6.024 2.927 26.334 1.00 93.25 313 GLY A O 1
ATOM 2444 N N . TRP A 1 314 ? -6.182 0.791 25.637 1.00 96.31 314 TRP A N 1
ATOM 2445 C CA . TRP A 1 314 ? -6.971 1.038 24.434 1.00 96.31 314 TRP A CA 1
ATOM 2446 C C . TRP A 1 314 ? -8.384 0.510 24.619 1.00 96.31 314 TRP A C 1
ATOM 2448 O O . TRP A 1 314 ? -8.571 -0.596 25.130 1.00 96.31 314 TRP A O 1
ATOM 2458 N N . PHE A 1 315 ? -9.372 1.277 24.169 1.00 97.44 315 PHE A N 1
ATOM 2459 C CA . PHE A 1 315 ? -10.777 0.938 24.366 1.00 97.44 315 PHE A CA 1
ATOM 2460 C C . PHE A 1 315 ? -11.618 1.279 23.145 1.00 97.44 315 PHE A C 1
ATOM 2462 O O . PHE A 1 315 ? -11.315 2.200 22.385 1.00 97.44 315 PHE A O 1
ATOM 2469 N N . GLU A 1 316 ? -12.723 0.557 22.991 1.00 97.62 316 GLU A N 1
ATOM 2470 C CA . GLU A 1 316 ? -13.814 1.015 22.141 1.00 97.62 316 GLU A CA 1
ATOM 2471 C C . GLU A 1 316 ? -14.446 2.292 22.736 1.00 97.62 316 GLU A C 1
ATOM 2473 O O . GLU A 1 316 ? -14.471 2.481 23.952 1.00 97.62 316 GLU A O 1
ATOM 2478 N N . ALA A 1 317 ? -14.935 3.196 21.888 1.00 97.25 317 ALA A N 1
ATOM 2479 C CA . ALA A 1 317 ? -15.393 4.530 22.271 1.00 97.25 317 ALA A CA 1
ATOM 2480 C C . ALA A 1 317 ? -16.529 4.541 23.311 1.00 97.25 317 ALA A C 1
ATOM 2482 O O . ALA A 1 317 ? -16.498 5.366 24.228 1.00 97.25 317 ALA A O 1
ATOM 2483 N N . LYS A 1 318 ? -17.524 3.646 23.218 1.00 95.81 318 LYS A N 1
ATOM 2484 C CA . LYS A 1 318 ? -18.582 3.525 24.239 1.00 95.81 318 LYS A CA 1
ATOM 2485 C C . LYS A 1 318 ? -18.015 2.996 25.550 1.00 95.81 318 LYS A C 1
ATOM 2487 O O . LYS A 1 318 ? -18.436 3.462 26.605 1.00 95.81 318 LYS A O 1
ATOM 2492 N N . GLU A 1 319 ? -17.068 2.065 25.508 1.00 96.75 319 GLU A N 1
ATOM 2493 C CA . GLU A 1 319 ? -16.402 1.565 26.715 1.00 96.75 319 GLU A CA 1
ATOM 2494 C C . GLU A 1 319 ? -15.529 2.637 27.388 1.00 96.75 319 GLU A C 1
ATOM 2496 O O . GLU A 1 319 ? -15.639 2.845 28.597 1.00 96.75 319 GLU A O 1
ATOM 2501 N N . ALA A 1 320 ? -14.736 3.386 26.615 1.00 97.25 320 ALA A N 1
ATOM 2502 C CA . ALA A 1 320 ? -13.964 4.528 27.108 1.00 97.25 320 ALA A CA 1
ATOM 2503 C C . ALA A 1 320 ? -14.873 5.569 27.783 1.00 97.25 320 ALA A C 1
ATOM 2505 O O . ALA A 1 320 ? -14.591 6.020 28.895 1.00 97.25 320 ALA A O 1
ATOM 2506 N N . MET A 1 321 ? -16.010 5.883 27.149 1.00 96.50 321 MET A N 1
ATOM 2507 C CA . MET A 1 321 ? -17.026 6.788 27.691 1.00 96.50 321 MET A CA 1
ATOM 2508 C C . MET A 1 321 ? -17.618 6.269 29.008 1.00 96.50 321 MET A C 1
ATOM 2510 O O . MET A 1 321 ? -17.676 7.018 29.982 1.00 96.50 321 MET A O 1
ATOM 2514 N N . ARG A 1 322 ? -18.004 4.985 29.092 1.00 95.94 322 ARG A N 1
ATOM 2515 C CA . ARG A 1 322 ? -18.541 4.397 30.338 1.00 95.94 322 ARG A CA 1
ATOM 2516 C C . ARG A 1 322 ? -17.542 4.466 31.487 1.00 95.94 322 ARG A C 1
ATOM 2518 O O . ARG A 1 322 ? -17.936 4.690 32.630 1.00 95.94 322 ARG A O 1
ATOM 2525 N N . ARG A 1 323 ? -16.254 4.304 31.181 1.00 96.69 323 ARG A N 1
ATOM 2526 C CA . ARG A 1 323 ? -15.151 4.415 32.144 1.00 96.69 323 ARG A CA 1
ATOM 2527 C C . ARG A 1 323 ? -14.765 5.858 32.471 1.00 96.69 323 ARG A C 1
ATOM 2529 O O . ARG A 1 323 ? -13.887 6.053 33.306 1.00 96.69 323 ARG A O 1
ATOM 2536 N N . LYS A 1 324 ? -15.413 6.849 31.847 1.00 96.56 324 LYS A N 1
ATOM 2537 C CA . LYS A 1 324 ? -15.098 8.282 31.965 1.00 96.56 324 LYS A CA 1
ATOM 2538 C C . LYS A 1 324 ? -13.639 8.595 31.625 1.00 96.56 324 LYS A C 1
ATOM 2540 O O . LYS A 1 324 ? -13.009 9.431 32.267 1.00 96.56 324 LYS A O 1
ATOM 2545 N N . LEU A 1 325 ? -13.097 7.884 30.639 1.00 96.44 325 LEU A N 1
ATOM 2546 C CA . LEU A 1 325 ? -11.748 8.108 30.140 1.00 96.44 325 LEU A CA 1
ATOM 2547 C C . LEU A 1 325 ? -11.752 9.178 29.047 1.00 96.44 325 LEU A C 1
ATOM 2549 O O . LEU A 1 325 ? -12.755 9.424 28.378 1.00 96.44 325 LEU A O 1
ATOM 2553 N N . GLU A 1 326 ? -10.591 9.782 28.858 1.00 96.56 326 GLU A N 1
ATOM 2554 C CA . GLU A 1 326 ? -10.261 10.635 27.724 1.00 96.56 326 GLU A CA 1
ATOM 2555 C C . GLU A 1 326 ? -9.102 10.006 26.949 1.00 96.56 326 GLU A C 1
ATOM 2557 O O . GLU A 1 326 ? -8.386 9.142 27.466 1.00 96.56 326 GLU A O 1
ATOM 2562 N N . GLY A 1 327 ? -8.927 10.395 25.691 1.00 96.00 327 GLY A N 1
ATOM 2563 C CA . GLY A 1 327 ? -7.865 9.811 24.881 1.00 96.00 327 GLY A CA 1
ATOM 2564 C C . GLY A 1 327 ? -7.865 10.262 23.434 1.00 96.00 327 GLY A C 1
ATOM 2565 O O . GLY A 1 327 ? -8.766 10.978 22.989 1.00 96.00 327 GLY A O 1
ATOM 2566 N N . GLU A 1 328 ? -6.833 9.841 22.710 1.00 95.50 328 GLU A N 1
ATOM 2567 C CA . GLU A 1 328 ? -6.700 10.059 21.273 1.00 95.50 328 GLU A CA 1
ATOM 2568 C C . GLU A 1 328 ? -7.725 9.202 20.522 1.00 95.50 328 GLU A C 1
ATOM 2570 O O . GLU A 1 328 ? -7.802 7.989 20.709 1.00 95.50 328 GLU A O 1
ATOM 2575 N N . VAL A 1 329 ? -8.515 9.825 19.651 1.00 95.44 329 VAL A N 1
ATOM 2576 C CA . VAL A 1 329 ? -9.492 9.134 18.807 1.00 95.44 329 VAL A CA 1
ATOM 2577 C C . VAL A 1 329 ? -8.775 8.609 17.574 1.00 95.44 329 VAL A C 1
ATOM 2579 O O . VAL A 1 329 ? -8.631 9.315 16.581 1.00 95.44 329 VAL A O 1
ATOM 2582 N N . VAL A 1 330 ? -8.296 7.374 17.630 1.00 94.38 330 VAL A N 1
ATOM 2583 C CA . VAL A 1 330 ? -7.365 6.826 16.637 1.00 94.38 330 VAL A CA 1
ATOM 2584 C C . VAL A 1 330 ? -8.068 6.584 15.303 1.00 94.38 330 VAL A C 1
ATOM 2586 O O . VAL A 1 330 ? -7.707 7.163 14.277 1.00 94.38 330 VAL A O 1
ATOM 2589 N N . CYS A 1 331 ? -9.111 5.758 15.308 1.00 95.06 331 CYS A N 1
ATOM 2590 C CA . CYS A 1 331 ? -9.854 5.411 14.101 1.00 95.06 331 CYS A CA 1
ATOM 2591 C C . CYS A 1 331 ? -11.321 5.099 14.402 1.00 95.06 331 CYS A C 1
ATOM 2593 O O . CYS A 1 331 ? -11.715 4.894 15.553 1.00 95.06 331 CYS A O 1
ATOM 2595 N N . ARG A 1 332 ? -12.129 5.072 13.344 1.00 95.81 332 ARG A N 1
ATOM 2596 C CA . ARG A 1 332 ? -13.494 4.544 13.337 1.00 95.81 332 ARG A CA 1
ATOM 2597 C C . ARG A 1 332 ? -13.568 3.354 12.387 1.00 95.81 332 ARG A C 1
ATOM 2599 O O . ARG A 1 332 ? -12.929 3.376 11.334 1.00 95.81 332 ARG A O 1
ATOM 2606 N N . VAL A 1 333 ? -14.349 2.351 12.755 1.00 97.12 333 VAL A N 1
ATOM 2607 C CA . VAL A 1 333 ? -14.467 1.081 12.032 1.00 97.12 333 VAL A CA 1
ATOM 2608 C C . VAL A 1 333 ? -15.938 0.807 11.753 1.00 97.12 333 VAL A C 1
ATOM 2610 O O . VAL A 1 333 ? -16.768 1.065 12.627 1.00 97.12 333 VAL A O 1
ATOM 2613 N N . SER A 1 334 ? -16.245 0.323 10.549 1.00 94.88 334 SER A N 1
ATOM 2614 C CA . SER A 1 334 ? -17.601 0.025 10.069 1.00 94.88 334 SER A CA 1
ATOM 2615 C C . SER A 1 334 ? -17.699 -1.333 9.404 1.00 94.88 334 SER A C 1
ATOM 2617 O O . SER A 1 334 ? -16.770 -1.626 8.608 1.00 94.88 334 SER A O 1
#

InterPro domains:
  IPR000630 Small ribosomal subunit protein uS8 [PF00410] (189-333)
  IPR025714 Methyltransferase domain [PF13847] (20-163)
  IPR029063 S-adenosyl-L-methionine-dependent methyltransferase superfamily [G3DSA:3.40.50.150] (3-186)
  IPR029063 S-adenosyl-L-methionine-dependent methyltransferase superfamily [SSF53335] (4-192)
  IPR035987 Small ribosomal subunit protein uS8 superfamily [SSF56047] (185-333)

Organism: NCBI:txid76774

Nearest PDB structures (foldseek):
  8d8l-assembly1_H  TM=9.332E-01  e=2.283E-14  Saccharomyces cerevisiae
  6ywy-assembly1_HH  TM=8.990E-01  e=1.709E-14  Neurospora crassa
  8fmw-assembly1_H  TM=9.232E-01  e=4.632E-09  Borreliella burgdorferi B31
  4pdb-assembly1_A  TM=9.239E-01  e=6.947E-09  Bacillus anthracis str. Sterne
  7ane-assembly1_c  TM=8.577E-01  e=6.364E-07  Leishmania major

Sequence (334 aa):
MIAYLVEFLEEDPFQQAPYVLDLGTGNGHLLFALLEAREELSSGAVEPQRLCGVDYSPASIELSRAIGAQREEGCEQVVFKELDLRDQPSVAHLAQEANAGQGWDIVCDKGTLDAVALSSQPVHGKLPVDLYVDAVAALTRRSPPERPGIFFITSCNFTQEELEHKFLPAGFEVDHVVPSPTFMFVHLCVRLQNASRAKLKSVPIPNTKANLWITSILLQHGFIYNVTRGTVAGPSAVDWNSAPDVRRRLWVDLKYRSDDRPVLESMNLVSKPSRRLSMSSDELLRWVTGRRAKFVTPLRAGEIGIIDCGKHGWFEAKEAMRRKLEGEVVCRVS

Radius of gyration: 22.31 Å; Cα contacts (8 Å, |Δi|>4): 611; chains: 1; bounding box: 53×47×59 Å

Secondary structure (DSSP, 8-state):
-HHHHHHHHHHS--SSPPPEEEET-TTSHHHHHHHHGGGGSPTTS--GGGEEEEES-HHHHHHHHHHHTTSSTTGGGSEEEE--TT-HHHHHHHHHTSGGGT-BSEEEESSHHHHHTT--S-BTTB-HHHHHHHHHHHHB---STTSPPEEEE--SSS-HHHHHHHHGGGT------------HHHHHHHHHHHHHHTT-SEEEEE--HHHHHHHHHHHHTTSEEEEEEEETTEE-HHHHHHS-GGGEEEEEEE-B-TTS-BS---EEESSBTTB--EE-HHHHHHHHTT--BTTBPPPPTT-EEEEE-GGG-EEEHHHHHHTT--EEEEEEE-

pLDDT: mean 91.3, std 7.09, range [53.19, 98.62]

Mean predicted aligned error: 9.97 Å

Foldseek 3Di:
DLVVVLVVCAVDPDPAAFQEEEEQCQQVVSVLSNVVCCVVHDPRNHAQLSAEYEHQDPVSQVNNCVVLVVDDPSSNNHHYDHDDLLDVVRLQVLCCVGPNNQAGQEYEYECNLVLLVLDQDDDVNHRSNLSNLLSVLNRWGPPPVVRTHDYHYDYLQDDPVRVCVRNVVSPDDCDDDDDDLDDQVVSVQVSLQSNQVVLHQKDWDQDDQVNVQVLVQCVVLPQFPDWAKDFPVDRDPVVNVVDDNRGITIITGWDADPVSHTSFNHKFFPADSVHWDKDFLVLLVQQAVQHHRDPDGHDDPSKWWWWQLDPVGIDISVVCSVVRTMGTRTIMTD

Solvent-accessible surface area (backbone atoms only — not comparable to full-atom values): 18148 Å² total; per-residue (Å²): 107,67,70,58,52,53,51,48,47,59,77,58,64,61,99,54,44,54,31,37,37,32,42,57,30,51,61,35,58,69,61,49,51,53,58,66,49,40,82,82,39,59,91,61,55,69,45,42,76,37,32,35,30,30,22,69,43,64,68,34,40,52,46,21,53,56,49,19,68,72,53,63,95,54,39,62,49,43,41,67,43,75,44,54,59,72,41,60,70,62,40,56,56,58,15,43,74,26,73,94,44,46,13,23,43,33,31,37,28,79,40,41,67,46,58,42,57,70,47,81,67,57,57,95,86,37,45,45,50,57,38,40,51,53,36,51,56,58,31,36,14,64,64,54,76,94,62,51,30,43,78,51,73,45,64,68,77,55,55,72,69,57,47,47,72,58,40,40,84,65,74,49,78,91,86,80,82,81,89,63,87,81,51,79,67,58,38,52,31,52,48,54,34,52,39,36,76,69,67,42,62,59,48,77,40,73,69,40,75,66,50,54,47,53,51,50,53,36,42,77,73,60,36,30,69,48,79,39,51,4,34,82,90,44,75,30,65,69,60,29,73,76,42,56,74,91,46,27,17,39,27,38,27,52,32,63,47,100,82,74,45,45,50,41,66,41,48,44,73,64,30,39,88,94,47,78,39,67,39,48,32,72,38,35,48,30,21,68,70,59,31,67,29,91,92,45,76,38,52,53,92,87,42,48,38,38,27,43,36,65,96,81,39,70,35,48,38,66,59,32,31,76,70,62,40,47,30,35,37,42,32,38,38,59